Protein AF-G2PHS2-F1 (afdb_mono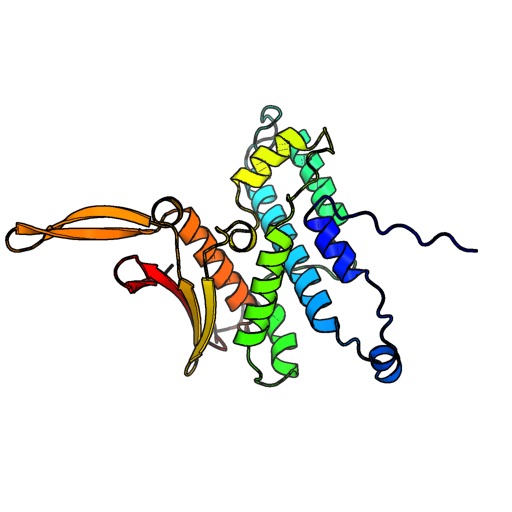mer_lite)

Structure (mmCIF, N/CA/C/O backbone):
data_AF-G2PHS2-F1
#
_entry.id   AF-G2PHS2-F1
#
loop_
_atom_site.group_PDB
_atom_site.id
_atom_site.type_symbol
_atom_site.label_atom_id
_atom_site.label_alt_id
_atom_site.label_comp_id
_atom_site.label_asym_id
_atom_site.label_entity_id
_atom_site.label_seq_id
_atom_site.pdbx_PDB_ins_code
_atom_site.Cartn_x
_atom_site.Cartn_y
_atom_site.Cartn_z
_atom_site.occupancy
_atom_site.B_iso_or_equiv
_atom_site.auth_seq_id
_atom_site.auth_comp_id
_atom_site.auth_asym_id
_atom_site.auth_atom_id
_atom_site.pdbx_PDB_model_num
ATOM 1 N N . MET A 1 1 ? -38.481 -17.333 17.564 1.00 40.41 1 MET A N 1
ATOM 2 C CA . MET A 1 1 ? -37.053 -17.548 17.244 1.00 40.41 1 MET A CA 1
ATOM 3 C C . MET A 1 1 ? -36.585 -16.403 16.360 1.00 40.41 1 MET A C 1
ATOM 5 O O . MET A 1 1 ? -37.186 -16.229 15.303 1.00 40.41 1 MET A O 1
ATOM 9 N N . PRO A 1 2 ? -35.608 -15.579 16.771 1.00 37.22 2 PRO A N 1
ATOM 10 C CA . PRO A 1 2 ? -35.087 -14.536 15.898 1.00 37.22 2 PRO A CA 1
ATOM 11 C C . PRO A 1 2 ? -34.335 -15.206 14.744 1.00 37.22 2 PRO A C 1
ATOM 13 O O . PRO A 1 2 ? -33.417 -15.995 14.965 1.00 37.22 2 PRO A O 1
ATOM 16 N N . ARG A 1 3 ? -34.766 -14.938 13.506 1.00 34.31 3 ARG A N 1
ATOM 17 C CA . ARG A 1 3 ? -34.028 -15.329 12.300 1.00 34.31 3 ARG A CA 1
ATOM 18 C C . ARG A 1 3 ? -32.635 -14.715 12.401 1.00 34.31 3 ARG A C 1
ATOM 20 O O . ARG A 1 3 ? -32.519 -13.497 12.511 1.00 34.31 3 ARG A O 1
ATOM 27 N N . ALA A 1 4 ? -31.599 -15.551 12.367 1.00 39.03 4 ALA A N 1
ATOM 28 C CA . ALA A 1 4 ? -30.233 -15.084 12.203 1.00 39.03 4 ALA A CA 1
ATOM 29 C C . ALA A 1 4 ? -30.194 -14.217 10.940 1.00 39.03 4 ALA A C 1
ATOM 31 O O . ALA A 1 4 ? -30.445 -14.717 9.842 1.00 39.03 4 ALA A O 1
ATOM 32 N N . ALA A 1 5 ? -29.958 -12.914 11.104 1.00 42.12 5 ALA A N 1
ATOM 33 C CA . ALA A 1 5 ? -29.755 -12.020 9.982 1.00 42.12 5 ALA A CA 1
ATOM 34 C C . ALA A 1 5 ? -28.577 -12.579 9.180 1.00 42.12 5 ALA A C 1
ATOM 36 O O . ALA A 1 5 ? -27.439 -12.604 9.655 1.00 42.12 5 ALA A O 1
ATOM 37 N N . THR A 1 6 ? -28.859 -13.106 7.991 1.00 45.28 6 THR A N 1
ATOM 38 C CA . THR A 1 6 ? -27.835 -13.523 7.041 1.00 45.28 6 THR A CA 1
ATOM 39 C C . THR A 1 6 ? -26.974 -12.304 6.762 1.00 45.28 6 THR A C 1
ATOM 41 O O . THR A 1 6 ? -27.432 -11.371 6.104 1.00 45.28 6 THR A O 1
ATOM 44 N N . LYS A 1 7 ? -25.753 -12.283 7.315 1.00 55.28 7 LYS A N 1
ATOM 45 C CA . LYS A 1 7 ? -24.775 -11.221 7.063 1.00 55.28 7 LYS A CA 1
ATOM 46 C C . LYS A 1 7 ? -24.614 -11.099 5.550 1.00 55.28 7 LYS A C 1
ATOM 48 O O . LYS A 1 7 ? -24.083 -12.011 4.913 1.00 55.28 7 LYS A O 1
ATOM 53 N N . LYS A 1 8 ? -25.132 -10.008 4.980 1.00 63.59 8 LYS A N 1
ATOM 54 C CA . LYS A 1 8 ? -24.998 -9.708 3.555 1.00 63.59 8 LYS A CA 1
ATOM 55 C C . LYS A 1 8 ? -23.500 -9.665 3.255 1.00 63.59 8 LYS A C 1
ATOM 57 O O . LYS A 1 8 ? -22.747 -9.025 3.988 1.00 63.59 8 LYS A O 1
ATOM 62 N N . ARG A 1 9 ? -23.049 -10.427 2.253 1.00 69.31 9 ARG A N 1
ATOM 63 C CA . ARG A 1 9 ? -21.641 -10.384 1.844 1.00 69.31 9 ARG A CA 1
ATOM 64 C C . ARG A 1 9 ? -21.345 -8.965 1.341 1.00 69.31 9 ARG A C 1
ATOM 66 O O . ARG A 1 9 ? -22.166 -8.458 0.579 1.00 69.31 9 ARG A O 1
ATOM 73 N N . PRO A 1 10 ? -20.234 -8.340 1.763 1.00 67.56 10 PRO A N 1
ATOM 74 C CA . PRO A 1 10 ? -19.869 -7.019 1.268 1.00 67.56 10 PRO A CA 1
ATOM 75 C C . PRO A 1 10 ? -19.643 -7.091 -0.243 1.00 67.56 10 PRO A C 1
ATOM 77 O O . PRO A 1 10 ? -18.980 -8.021 -0.715 1.00 67.56 10 PRO A O 1
ATOM 80 N N . THR A 1 11 ? -20.212 -6.144 -0.987 1.00 70.88 11 THR A N 1
ATOM 81 C CA . THR A 1 11 ? -20.102 -6.092 -2.453 1.00 70.88 11 THR A CA 1
ATOM 82 C C . THR A 1 11 ? -19.071 -5.069 -2.920 1.00 70.88 11 THR A C 1
ATOM 84 O O . THR A 1 11 ? -18.628 -5.128 -4.063 1.00 70.88 11 THR A O 1
ATOM 87 N N . SER A 1 12 ? -18.599 -4.202 -2.018 1.00 70.69 12 SER A N 1
ATOM 88 C CA . SER A 1 12 ? -17.521 -3.242 -2.273 1.00 70.69 12 SER A CA 1
ATOM 89 C C . SER A 1 12 ? -16.451 -3.237 -1.179 1.00 70.69 12 SER A C 1
ATOM 91 O O . SER A 1 12 ? -16.643 -3.734 -0.066 1.00 70.69 12 SER A O 1
ATOM 93 N N . ARG A 1 13 ? -15.296 -2.642 -1.487 1.00 74.00 13 ARG A N 1
ATOM 94 C CA . ARG A 1 13 ? -14.176 -2.477 -0.554 1.00 74.00 13 ARG A CA 1
ATOM 95 C C . ARG A 1 13 ? -14.541 -1.622 0.655 1.00 74.00 13 ARG A C 1
ATOM 97 O O . ARG A 1 13 ? -14.159 -1.971 1.770 1.00 74.00 13 ARG A O 1
ATOM 104 N N . ILE A 1 14 ? -15.279 -0.535 0.435 1.00 72.94 14 ILE A N 1
ATOM 105 C CA . ILE A 1 14 ? -15.750 0.357 1.503 1.00 72.94 14 ILE A CA 1
ATOM 106 C C . ILE A 1 14 ? -16.667 -0.418 2.448 1.00 72.94 14 ILE A C 1
ATOM 108 O O . ILE A 1 14 ? -16.429 -0.430 3.650 1.00 72.94 14 ILE A O 1
ATOM 112 N N . GLU A 1 15 ? -17.633 -1.168 1.911 1.00 73.56 15 GLU A N 1
ATOM 113 C CA . GLU A 1 15 ? -18.511 -2.018 2.723 1.00 73.56 15 GLU A CA 1
ATOM 114 C C . GLU A 1 15 ? -17.748 -3.115 3.468 1.00 73.56 15 GLU A C 1
ATOM 116 O O . GLU A 1 15 ? -18.060 -3.410 4.619 1.00 73.56 15 GLU A O 1
ATOM 121 N N . ALA A 1 16 ? -16.735 -3.722 2.841 1.00 78.38 16 ALA A N 1
ATOM 122 C CA . ALA A 1 16 ? -15.914 -4.740 3.487 1.00 78.38 16 ALA A CA 1
ATOM 123 C C . ALA A 1 16 ? -15.138 -4.172 4.686 1.00 78.38 16 ALA A C 1
ATOM 125 O O . ALA A 1 16 ? -15.047 -4.831 5.722 1.00 78.38 16 ALA A O 1
ATOM 126 N N . LEU A 1 17 ? -14.594 -2.958 4.558 1.00 77.06 17 LEU A N 1
ATOM 127 C CA . LEU A 1 17 ? -13.893 -2.265 5.639 1.00 77.06 17 LEU A CA 1
ATOM 128 C C . LEU A 1 17 ? -14.862 -1.820 6.735 1.00 77.06 17 LEU A C 1
ATOM 130 O O . LEU A 1 17 ? -14.618 -2.113 7.904 1.00 77.06 17 LEU A O 1
ATOM 134 N N . GLN A 1 18 ? -15.990 -1.216 6.361 1.00 76.31 18 GLN A N 1
ATOM 135 C CA . GLN A 1 18 ? -17.027 -0.783 7.295 1.00 76.31 18 GLN A CA 1
ATOM 136 C C . GLN A 1 18 ? -17.585 -1.962 8.101 1.00 76.31 18 GLN A C 1
ATOM 138 O O . GLN A 1 18 ? -17.681 -1.901 9.323 1.00 76.31 18 GLN A O 1
ATOM 143 N N . ALA A 1 19 ? -17.821 -3.107 7.453 1.00 81.19 19 ALA A N 1
ATOM 144 C CA . ALA A 1 19 ? -18.249 -4.322 8.136 1.00 81.19 19 ALA A CA 1
ATOM 145 C C . ALA A 1 19 ? -17.228 -4.811 9.182 1.00 81.19 19 ALA A C 1
ATOM 147 O O . ALA A 1 19 ? -17.627 -5.312 10.235 1.00 81.19 19 ALA A O 1
ATOM 148 N N . ILE A 1 20 ? -15.919 -4.677 8.928 1.00 81.75 20 ILE A N 1
ATOM 149 C CA . ILE A 1 20 ? -14.872 -5.009 9.914 1.00 81.75 20 ILE A CA 1
ATOM 150 C C . ILE A 1 20 ? -14.918 -4.025 11.091 1.00 81.75 20 ILE A C 1
ATOM 152 O O . ILE A 1 20 ? -14.870 -4.455 12.247 1.00 81.75 20 ILE A O 1
ATOM 156 N N . ILE A 1 21 ? -15.048 -2.727 10.807 1.00 78.81 21 ILE A N 1
ATOM 157 C CA . ILE A 1 21 ? -15.109 -1.652 11.809 1.00 78.81 21 ILE A CA 1
ATOM 158 C C . ILE A 1 21 ? -16.312 -1.858 12.744 1.00 78.81 21 ILE A C 1
ATOM 160 O O . ILE A 1 21 ? -16.149 -1.895 13.972 1.00 78.81 21 ILE A O 1
ATOM 164 N N . ASP A 1 22 ? -17.483 -2.114 12.167 1.00 80.75 22 ASP A N 1
ATOM 165 C CA . ASP A 1 22 ? -18.760 -2.197 12.879 1.00 80.75 22 ASP A CA 1
ATOM 166 C C . ASP A 1 22 ? -18.998 -3.546 13.558 1.00 80.75 22 ASP A C 1
ATOM 168 O O . ASP A 1 22 ? -19.894 -3.669 14.392 1.00 80.75 22 ASP A O 1
ATOM 172 N N . THR A 1 23 ? -18.198 -4.576 13.256 1.00 80.50 23 THR A N 1
ATOM 173 C CA . THR A 1 23 ? -18.390 -5.908 13.847 1.00 80.50 23 THR A CA 1
ATOM 174 C C . THR A 1 23 ? -18.285 -5.832 15.379 1.00 80.50 23 THR A C 1
ATOM 176 O O . THR A 1 23 ? -17.201 -5.551 15.899 1.00 80.50 23 THR A O 1
ATOM 179 N N . PRO A 1 24 ? -19.361 -6.090 16.146 1.00 78.00 24 PRO A N 1
ATOM 180 C CA . PRO A 1 24 ? -19.312 -5.997 17.600 1.00 78.00 24 PRO A CA 1
ATOM 181 C C . PRO A 1 24 ? -18.375 -7.063 18.175 1.00 78.00 24 PRO A C 1
ATOM 183 O O . PRO A 1 24 ? -18.303 -8.189 17.674 1.00 78.00 24 PRO A O 1
ATOM 186 N N . CYS A 1 25 ? -17.652 -6.716 19.243 1.00 77.69 25 CYS A N 1
ATOM 187 C CA . CYS A 1 25 ? -16.809 -7.687 19.926 1.00 77.69 25 CYS A CA 1
ATOM 188 C C . CYS A 1 25 ? -17.679 -8.630 20.765 1.00 77.69 25 CYS A C 1
ATOM 190 O O . CYS A 1 25 ? -18.263 -8.229 21.772 1.00 77.69 25 CYS A O 1
ATOM 192 N N . THR A 1 26 ? -17.775 -9.882 20.326 1.00 78.19 26 THR A N 1
ATOM 193 C CA . THR A 1 26 ? -18.583 -10.928 20.974 1.00 78.19 26 THR A CA 1
ATOM 194 C C . THR A 1 26 ? -17.736 -11.944 21.739 1.00 78.19 26 THR A C 1
ATOM 196 O O . THR A 1 26 ? -18.289 -12.853 22.348 1.00 78.19 26 THR A O 1
ATOM 199 N N . ASP A 1 27 ? -16.407 -11.794 21.736 1.00 78.00 27 ASP A N 1
ATOM 200 C CA . ASP A 1 27 ? -15.508 -12.688 22.464 1.00 78.00 27 ASP A CA 1
ATOM 201 C C . ASP A 1 27 ? -15.607 -12.424 23.984 1.00 78.00 27 ASP A C 1
ATOM 203 O O . ASP A 1 27 ? -15.306 -11.306 24.427 1.00 78.00 27 ASP A O 1
ATOM 207 N N . PRO A 1 28 ? -15.982 -13.430 24.799 1.00 76.75 28 PRO A N 1
ATOM 208 C CA . PRO A 1 28 ? -16.113 -13.283 26.249 1.00 76.75 28 PRO A CA 1
ATOM 209 C C . PRO A 1 28 ? -14.826 -12.813 26.938 1.00 76.75 28 PRO A C 1
ATOM 211 O O . PRO A 1 28 ? -14.885 -12.075 27.919 1.00 76.75 28 PRO A O 1
ATOM 214 N N . LYS A 1 29 ? -13.650 -13.187 26.415 1.00 76.25 29 LYS A N 1
ATOM 215 C CA . LYS A 1 29 ? -12.353 -12.761 26.964 1.00 76.25 29 LYS A CA 1
ATOM 216 C C . LYS A 1 29 ? -12.111 -11.275 26.737 1.00 76.25 29 LYS A C 1
ATOM 218 O O . LYS A 1 29 ? -11.544 -10.609 27.595 1.00 76.25 29 LYS A O 1
ATOM 223 N N . CYS A 1 30 ? -12.569 -10.746 25.606 1.00 78.06 30 CYS A N 1
ATOM 224 C CA . CYS A 1 30 ? -12.464 -9.323 25.296 1.00 78.06 30 CYS A CA 1
ATOM 225 C C . CYS A 1 30 ? -13.424 -8.481 26.141 1.00 78.06 30 CYS A C 1
ATOM 227 O O . CYS A 1 30 ? -13.066 -7.389 26.574 1.00 78.06 30 CYS A O 1
ATOM 229 N N . GLN A 1 31 ? -14.631 -8.996 26.388 1.00 74.88 31 GLN A N 1
ATOM 230 C CA . GLN A 1 31 ? -15.603 -8.351 27.272 1.00 74.88 31 GLN A CA 1
ATOM 231 C C . GLN A 1 31 ? -15.088 -8.307 28.714 1.00 74.88 31 GLN A C 1
ATOM 233 O O . GLN A 1 31 ? -15.140 -7.256 29.346 1.00 74.88 31 GLN A O 1
ATOM 238 N N . ALA A 1 32 ? -14.514 -9.412 29.200 1.00 71.81 32 ALA A N 1
ATOM 239 C CA . ALA A 1 32 ? -13.924 -9.488 30.535 1.00 71.81 32 ALA A CA 1
ATOM 240 C C . ALA A 1 32 ? -12.676 -8.601 30.699 1.00 71.81 32 ALA A C 1
ATOM 242 O O . ALA A 1 32 ? -12.473 -8.020 31.760 1.00 71.81 32 ALA A O 1
ATOM 243 N N . ALA A 1 33 ? -11.847 -8.475 29.657 1.00 72.06 33 ALA A N 1
ATOM 244 C CA . ALA A 1 33 ? -10.637 -7.652 29.688 1.00 72.06 33 ALA A CA 1
ATOM 245 C C . ALA A 1 33 ? -10.897 -6.150 29.458 1.00 72.06 33 ALA A C 1
ATOM 247 O O . ALA A 1 33 ? -9.970 -5.354 29.581 1.00 72.06 33 ALA A O 1
ATOM 248 N N . GLY A 1 34 ? -12.109 -5.756 29.046 1.00 69.19 34 GLY A N 1
ATOM 249 C CA . GLY A 1 34 ? -12.419 -4.381 28.631 1.00 69.19 34 GLY A CA 1
ATOM 250 C C . GLY A 1 34 ? -11.682 -3.916 27.364 1.00 69.19 34 GLY A C 1
ATOM 251 O O . GLY A 1 34 ? -11.838 -2.772 26.943 1.00 69.19 34 GLY A O 1
ATOM 252 N N . VAL A 1 35 ? -10.894 -4.793 26.731 1.00 69.19 35 VAL A N 1
ATOM 253 C CA . VAL A 1 35 ? -10.097 -4.512 25.532 1.00 69.19 35 VAL A CA 1
ATOM 254 C C . VAL A 1 35 ? -10.412 -5.557 24.469 1.00 69.19 35 VAL A C 1
ATOM 256 O O . VAL A 1 35 ? -10.294 -6.763 24.683 1.00 69.19 35 VAL A O 1
ATOM 259 N N . CYS A 1 36 ? -10.809 -5.089 23.286 1.00 72.69 36 CYS A N 1
ATOM 260 C CA . CYS A 1 36 ? -11.083 -5.953 22.145 1.00 72.69 36 CYS A CA 1
ATOM 261 C C . CYS A 1 36 ? -9.777 -6.492 21.542 1.00 72.69 36 CYS A C 1
ATOM 263 O O . CYS A 1 36 ? -8.975 -5.721 21.021 1.00 72.69 36 CYS A O 1
ATOM 265 N N . GLY A 1 37 ? -9.602 -7.816 21.505 1.00 66.44 37 GLY A N 1
ATOM 266 C CA . GLY A 1 37 ? -8.488 -8.481 20.815 1.00 66.44 37 GLY A CA 1
ATOM 267 C C . GLY A 1 37 ? -8.437 -8.214 19.302 1.00 66.44 37 GLY A C 1
ATOM 268 O O . GLY A 1 37 ? -7.394 -8.387 18.680 1.00 66.44 37 GLY A O 1
ATOM 269 N N . HIS A 1 38 ? -9.532 -7.717 18.719 1.00 76.56 38 HIS A N 1
ATOM 270 C CA . HIS A 1 38 ? -9.622 -7.282 17.320 1.00 76.56 38 HIS A CA 1
ATOM 271 C C . HIS A 1 38 ? -9.408 -5.768 17.140 1.00 76.56 38 HIS A C 1
ATOM 273 O O . HIS A 1 38 ? -9.579 -5.260 16.035 1.00 76.56 38 HIS A O 1
ATOM 279 N N . ALA A 1 39 ? -9.054 -5.018 18.193 1.00 72.69 39 ALA A N 1
ATOM 280 C CA . ALA A 1 39 ? -8.886 -3.564 18.110 1.00 72.69 39 ALA A CA 1
ATOM 281 C C . ALA A 1 39 ? -7.858 -3.154 17.043 1.00 72.69 39 ALA A C 1
ATOM 283 O O . ALA A 1 39 ? -8.118 -2.230 16.279 1.00 72.69 39 ALA A O 1
ATOM 284 N N . GLY A 1 40 ? -6.747 -3.890 16.919 1.00 70.31 40 GLY A N 1
ATOM 285 C CA . GLY A 1 40 ? -5.750 -3.642 15.871 1.00 70.31 40 GLY A CA 1
ATOM 286 C C . GLY A 1 40 ? -6.270 -3.909 14.454 1.00 70.31 40 GLY A C 1
ATOM 287 O O . GLY A 1 40 ? -5.934 -3.180 13.527 1.00 70.31 40 GLY A O 1
ATOM 288 N N . GLU A 1 41 ? -7.135 -4.912 14.273 1.00 76.75 41 GLU A N 1
ATOM 289 C CA . GLU A 1 41 ? -7.757 -5.193 12.972 1.00 76.75 41 GLU A CA 1
ATOM 290 C C . GLU A 1 41 ? -8.760 -4.102 12.584 1.00 76.75 41 GLU A C 1
ATOM 292 O O . GLU A 1 41 ? -8.761 -3.646 11.442 1.00 76.75 41 GLU A O 1
ATOM 297 N N . LYS A 1 42 ? -9.573 -3.643 13.540 1.00 76.00 42 LYS A N 1
ATOM 298 C CA . LYS A 1 42 ? -10.498 -2.525 13.331 1.00 76.00 42 LYS A CA 1
ATOM 299 C C . LYS A 1 42 ? -9.764 -1.234 12.999 1.00 76.00 42 LYS A C 1
ATOM 301 O O . LYS A 1 42 ? -10.169 -0.524 12.088 1.00 76.00 42 LYS A O 1
ATOM 306 N N . GLU A 1 43 ? -8.668 -0.954 13.692 1.00 72.81 43 GLU A N 1
ATOM 307 C CA . GLU A 1 43 ? -7.870 0.245 13.447 1.00 72.81 43 GLU A CA 1
ATOM 308 C C . GLU A 1 43 ? -7.174 0.215 12.083 1.00 72.81 43 GLU A C 1
ATOM 310 O O . GLU A 1 43 ? -7.170 1.210 11.355 1.00 72.81 43 GLU A O 1
ATOM 315 N N . ALA A 1 44 ? -6.655 -0.947 11.679 1.00 71.69 44 ALA A N 1
ATOM 316 C CA . ALA A 1 44 ? -6.135 -1.135 10.330 1.00 71.69 44 ALA A CA 1
ATOM 317 C C . ALA A 1 44 ? -7.239 -0.947 9.272 1.00 71.69 44 ALA A C 1
ATOM 319 O O . ALA A 1 44 ? -6.980 -0.386 8.208 1.00 71.69 44 ALA A O 1
ATOM 320 N N . ALA A 1 45 ? -8.476 -1.376 9.553 1.00 74.56 45 ALA A N 1
ATOM 321 C CA . ALA A 1 45 ? -9.609 -1.171 8.651 1.00 74.56 45 ALA A CA 1
ATOM 322 C C . ALA A 1 45 ? -9.997 0.313 8.532 1.00 74.56 45 ALA A C 1
ATOM 324 O O . ALA A 1 45 ? -10.131 0.799 7.409 1.00 74.56 45 ALA A O 1
ATOM 325 N N . ARG A 1 46 ? -10.079 1.050 9.651 1.00 73.00 46 ARG A N 1
ATOM 326 C CA . ARG A 1 46 ? -10.287 2.513 9.649 1.00 73.00 46 ARG A CA 1
ATOM 327 C C . ARG A 1 46 ? -9.194 3.232 8.880 1.00 73.00 46 ARG A C 1
ATOM 329 O O . ARG A 1 46 ? -9.479 4.047 8.016 1.00 73.00 46 ARG A O 1
ATOM 336 N N . THR A 1 47 ? -7.941 2.858 9.123 1.00 70.06 47 THR A N 1
ATOM 337 C CA . THR A 1 47 ? -6.796 3.388 8.378 1.00 70.06 47 THR A CA 1
ATOM 338 C C . THR A 1 47 ? -6.952 3.166 6.883 1.00 70.06 47 THR A C 1
ATOM 340 O O . THR A 1 47 ? -6.700 4.068 6.088 1.00 70.06 47 THR A O 1
ATOM 343 N N . GLN A 1 48 ? -7.283 1.941 6.482 1.00 74.31 48 GLN A N 1
ATOM 344 C CA . GLN A 1 48 ? -7.389 1.612 5.072 1.00 74.31 48 GLN A CA 1
ATOM 345 C C . GLN A 1 48 ? -8.518 2.410 4.420 1.00 74.31 48 GLN A C 1
ATOM 347 O O . GLN A 1 48 ? -8.343 2.908 3.310 1.00 74.31 48 GLN A O 1
ATOM 352 N N . LEU A 1 49 ? -9.639 2.567 5.124 1.00 72.19 49 LEU A N 1
ATOM 353 C CA . LEU A 1 49 ? -10.762 3.381 4.684 1.00 72.19 49 LEU A CA 1
ATOM 354 C C . LEU A 1 49 ? -10.344 4.853 4.546 1.00 72.19 49 LEU A C 1
ATOM 356 O O . LEU A 1 49 ? -10.478 5.420 3.467 1.00 72.19 49 LEU A O 1
ATOM 360 N N . ALA A 1 50 ? -9.711 5.421 5.573 1.00 67.94 50 ALA A N 1
ATOM 361 C CA . ALA A 1 50 ? -9.132 6.763 5.563 1.00 67.94 50 ALA A CA 1
ATOM 362 C C . ALA A 1 50 ? -8.195 6.999 4.373 1.00 67.94 50 ALA A C 1
ATOM 364 O O . ALA A 1 50 ? -8.272 8.028 3.707 1.00 67.94 50 ALA A O 1
ATOM 365 N N . ARG A 1 51 ? -7.313 6.035 4.086 1.00 70.88 51 ARG A N 1
ATOM 366 C CA . ARG A 1 51 ? -6.348 6.123 2.987 1.00 70.88 51 ARG A CA 1
ATOM 367 C C . ARG A 1 51 ? -7.034 6.113 1.629 1.00 70.88 51 ARG A C 1
ATOM 369 O O . ARG A 1 51 ? -6.709 6.938 0.782 1.00 70.88 51 ARG A O 1
ATOM 376 N N . ILE A 1 52 ? -7.990 5.204 1.440 1.00 69.81 52 ILE A N 1
ATOM 377 C CA . ILE A 1 52 ? -8.793 5.138 0.217 1.00 69.81 52 ILE A CA 1
ATOM 378 C C . ILE A 1 52 ? -9.489 6.480 -0.000 1.00 69.81 52 ILE A C 1
ATOM 380 O O . ILE A 1 52 ? -9.346 7.052 -1.073 1.00 69.81 52 ILE A O 1
ATOM 384 N N . LEU A 1 53 ? -10.155 7.022 1.021 1.00 68.62 53 LEU A N 1
ATOM 385 C CA . LEU A 1 53 ? -10.877 8.294 0.936 1.00 68.62 53 LEU A CA 1
ATOM 386 C C . LEU A 1 53 ? -9.955 9.498 0.735 1.00 68.62 53 LEU A C 1
ATOM 388 O O . LEU A 1 53 ? -10.290 10.410 -0.012 1.00 68.62 53 LEU A O 1
ATOM 392 N N . GLY A 1 54 ? -8.775 9.496 1.354 1.00 65.62 54 GLY A N 1
ATOM 393 C CA . GLY A 1 54 ? -7.762 10.530 1.155 1.00 65.62 54 GLY A CA 1
ATOM 394 C C . GLY A 1 54 ? -7.216 10.537 -0.274 1.00 65.62 54 GLY A C 1
ATOM 395 O O . GLY A 1 54 ? -7.139 11.595 -0.896 1.00 65.62 54 GLY A O 1
ATOM 396 N N . ASN A 1 55 ? -6.900 9.361 -0.827 1.00 67.94 55 ASN A N 1
ATOM 397 C CA . ASN A 1 55 ? -6.491 9.225 -2.229 1.00 67.94 55 ASN A CA 1
ATOM 398 C C . ASN A 1 55 ? -7.628 9.627 -3.175 1.00 67.94 55 ASN A C 1
ATOM 400 O O . ASN A 1 55 ? -7.394 10.296 -4.178 1.00 67.94 55 ASN A O 1
ATOM 404 N N . VAL A 1 56 ? -8.856 9.253 -2.824 1.00 65.94 56 VAL A N 1
ATOM 405 C CA . VAL A 1 56 ? -10.082 9.625 -3.526 1.00 65.94 56 VAL A CA 1
ATOM 406 C C . VAL A 1 56 ? -10.230 11.153 -3.581 1.00 65.94 56 VAL A C 1
ATOM 408 O O . VAL A 1 56 ? -10.323 11.722 -4.668 1.00 65.94 56 VAL A O 1
ATOM 411 N N . LYS A 1 57 ? -10.132 11.835 -2.437 1.00 64.94 57 LYS A N 1
ATOM 412 C CA . LYS A 1 57 ? -10.217 13.298 -2.334 1.00 64.94 57 LYS A CA 1
ATOM 413 C C . LYS A 1 57 ? -9.098 14.017 -3.090 1.00 64.94 57 LYS A C 1
ATOM 415 O O . LYS A 1 57 ? -9.375 14.927 -3.858 1.00 64.94 57 LYS A O 1
ATOM 420 N N . ALA A 1 58 ? -7.847 13.580 -2.943 1.00 65.12 58 ALA A N 1
ATOM 421 C CA . ALA A 1 58 ? -6.717 14.204 -3.635 1.00 65.12 58 ALA A CA 1
ATOM 422 C C . ALA A 1 58 ? -6.864 14.161 -5.168 1.00 65.12 58 ALA A C 1
ATOM 424 O O . ALA A 1 58 ? -6.413 15.068 -5.864 1.00 65.12 58 ALA A O 1
ATOM 425 N N . ARG A 1 59 ? -7.504 13.115 -5.708 1.00 64.81 59 ARG A N 1
ATOM 426 C CA . ARG A 1 59 ? -7.821 13.031 -7.141 1.00 64.81 59 ARG A CA 1
ATOM 427 C C . ARG A 1 59 ? -9.040 13.863 -7.522 1.00 64.81 59 ARG A C 1
ATOM 429 O O . ARG A 1 59 ? -9.060 14.395 -8.624 1.00 64.81 59 ARG A O 1
ATOM 436 N N . GLN A 1 60 ? -10.031 14.001 -6.641 1.00 61.50 60 GLN A N 1
ATOM 437 C CA . GLN A 1 60 ? -11.136 14.937 -6.850 1.00 61.50 60 GLN A CA 1
ATOM 438 C C . GLN A 1 60 ? -10.625 16.376 -6.970 1.00 61.50 60 GLN A C 1
ATOM 440 O O . GLN A 1 60 ? -11.053 17.083 -7.875 1.00 61.50 60 GLN A O 1
ATOM 445 N N . ASP A 1 61 ? -9.690 16.786 -6.113 1.00 62.88 61 ASP A N 1
ATOM 446 C CA . ASP A 1 61 ? -9.111 18.131 -6.162 1.00 62.88 61 ASP A CA 1
ATOM 447 C C . ASP A 1 61 ? -8.361 18.357 -7.492 1.00 62.88 61 ASP A C 1
ATOM 449 O O . ASP A 1 61 ? -8.570 19.372 -8.150 1.00 62.88 61 ASP A O 1
ATOM 453 N N . GLN A 1 62 ? -7.609 17.355 -7.973 1.00 63.75 62 GLN A N 1
ATOM 454 C CA . GLN A 1 62 ? -6.996 17.367 -9.317 1.00 63.75 62 GLN A CA 1
ATOM 455 C C . GLN A 1 62 ? -8.038 17.429 -10.454 1.00 63.75 62 GLN A C 1
ATOM 457 O O . GLN A 1 62 ? -7.779 18.009 -11.505 1.00 63.75 62 GLN A O 1
ATOM 462 N N . ALA A 1 63 ? -9.217 16.828 -10.262 1.00 57.22 63 ALA A N 1
ATOM 463 C CA . ALA A 1 63 ? -10.316 16.850 -11.230 1.00 57.22 63 ALA A CA 1
ATOM 464 C C . ALA A 1 63 ? -11.073 18.173 -11.251 1.00 57.22 63 ALA A C 1
ATOM 466 O O . ALA A 1 63 ? -11.519 18.589 -12.311 1.00 57.22 63 ALA A O 1
ATOM 467 N N . GLY A 1 64 ? -11.239 18.827 -10.100 1.00 54.69 64 GLY A N 1
ATOM 468 C CA . GLY A 1 64 ? -11.948 20.102 -9.984 1.00 54.69 64 GLY A CA 1
ATOM 469 C C . GLY A 1 64 ? -11.258 21.245 -10.730 1.00 54.69 64 GLY A C 1
ATOM 470 O O . GLY A 1 64 ? -11.929 22.177 -11.165 1.00 54.69 64 GLY A O 1
ATOM 471 N N . GLU A 1 65 ? -9.944 21.142 -10.934 1.00 56.00 65 GLU A N 1
ATOM 472 C CA . GLU A 1 65 ? -9.164 22.059 -11.776 1.00 56.00 65 GLU A CA 1
ATOM 473 C C . GLU A 1 65 ? -9.427 21.856 -13.281 1.00 56.00 65 GLU A C 1
ATOM 475 O O . GLU A 1 65 ? -9.178 22.753 -14.086 1.00 56.00 65 GLU A O 1
ATOM 480 N N . SER A 1 66 ? -9.985 20.704 -13.668 1.00 52.28 66 SER A N 1
ATOM 481 C CA . SER A 1 66 ? -10.455 20.420 -15.026 1.00 52.28 66 SER A CA 1
ATOM 482 C C . SER A 1 66 ? -11.934 20.825 -15.112 1.00 52.28 66 SER A C 1
ATOM 484 O O . SER A 1 66 ? -12.785 20.204 -14.480 1.00 52.28 66 SER A O 1
ATOM 486 N N . GLY A 1 67 ? -12.245 21.915 -15.821 1.00 51.84 67 GLY A N 1
ATOM 487 C CA . GLY A 1 67 ? -13.577 22.542 -15.872 1.00 51.84 67 GLY A CA 1
ATOM 488 C C . GLY A 1 67 ? -14.768 21.583 -16.068 1.00 51.84 67 GLY A C 1
ATOM 489 O O . GLY A 1 67 ? -14.642 20.500 -16.631 1.00 51.84 67 GLY A O 1
ATOM 490 N N . GLY A 1 68 ? -15.945 21.994 -15.582 1.00 51.25 68 GLY A N 1
ATOM 491 C CA . GLY A 1 68 ? -17.152 21.169 -15.405 1.00 51.25 68 GLY A CA 1
ATOM 492 C C . GLY A 1 68 ? -17.899 20.671 -16.648 1.00 51.25 68 GLY A C 1
ATOM 493 O O . GLY A 1 68 ? -19.068 20.336 -16.499 1.00 51.25 68 GLY A O 1
ATOM 494 N N . ASP A 1 69 ? -17.242 20.564 -17.802 1.00 55.81 69 ASP A N 1
ATOM 495 C CA . ASP A 1 69 ? -17.846 20.170 -19.086 1.00 55.81 69 ASP A CA 1
ATOM 496 C C . ASP A 1 69 ? -17.321 18.814 -19.602 1.00 55.81 69 ASP A C 1
ATOM 498 O O . ASP A 1 69 ? -17.306 18.549 -20.803 1.00 55.81 69 ASP A O 1
ATOM 502 N N . ALA A 1 70 ? -16.834 17.942 -18.714 1.00 57.78 70 ALA A N 1
ATOM 503 C CA . ALA A 1 70 ? -16.368 16.618 -19.118 1.00 57.78 70 ALA A CA 1
ATOM 504 C C . ALA A 1 70 ? -17.545 15.699 -19.487 1.00 57.78 70 ALA A C 1
ATOM 506 O O . ALA A 1 70 ? -18.537 15.626 -18.755 1.00 57.78 70 ALA A O 1
ATOM 507 N N . GLU A 1 71 ? -17.413 14.970 -20.599 1.00 56.84 71 GLU A N 1
ATOM 508 C CA . GLU A 1 71 ? -18.442 14.034 -21.063 1.00 56.84 71 GLU A CA 1
ATOM 509 C C . GLU A 1 71 ? -18.754 12.948 -20.010 1.00 56.84 71 GLU A C 1
ATOM 511 O O . GLU A 1 71 ? -17.877 12.576 -19.219 1.00 56.84 71 GLU A O 1
ATOM 516 N N . PRO A 1 72 ? -19.985 12.401 -19.995 1.00 55.22 72 PRO A N 1
ATOM 517 C CA . PRO A 1 72 ? -20.346 11.250 -19.168 1.00 55.22 72 PRO A CA 1
ATOM 518 C C . PRO A 1 72 ? -19.317 10.114 -19.273 1.00 55.22 72 PRO A C 1
ATOM 520 O O . PRO A 1 72 ? -18.858 9.767 -20.360 1.00 55.22 72 PRO A O 1
ATOM 523 N N . GLY A 1 73 ? -18.919 9.549 -18.133 1.00 49.47 73 GLY A N 1
ATOM 524 C CA . GLY A 1 73 ? -17.850 8.544 -18.060 1.00 49.47 73 GLY A CA 1
ATOM 525 C C . GLY A 1 73 ? -16.410 9.084 -18.095 1.00 49.47 73 GLY A C 1
ATOM 526 O O . GLY A 1 73 ? -15.481 8.310 -17.864 1.00 49.47 73 GLY A O 1
ATOM 527 N N . LEU A 1 74 ? -16.197 10.389 -18.306 1.00 52.44 74 LEU A N 1
ATOM 528 C CA . LEU A 1 74 ? -14.878 11.027 -18.215 1.00 52.44 74 LEU A CA 1
ATOM 529 C C . LEU A 1 74 ? -14.642 11.714 -16.862 1.00 52.44 74 LEU A C 1
ATOM 531 O O . LEU A 1 74 ? -15.556 12.009 -16.083 1.00 52.44 74 LEU A O 1
ATOM 535 N N . PHE A 1 75 ? -13.362 11.960 -16.587 1.00 51.19 75 PHE A N 1
ATOM 536 C CA . PHE A 1 75 ? -12.875 12.648 -15.395 1.00 51.19 75 PHE A CA 1
ATOM 537 C C . PHE A 1 75 ? -13.429 14.078 -15.336 1.00 51.19 75 PHE A C 1
ATOM 539 O O . PHE A 1 75 ? -13.245 14.843 -16.276 1.00 51.19 75 PHE A O 1
ATOM 546 N N . GLY A 1 76 ? -14.104 14.433 -14.238 1.00 54.53 76 GLY A N 1
ATOM 547 C CA . GLY A 1 76 ? -14.728 15.753 -14.058 1.00 54.53 76 GLY A CA 1
ATOM 548 C C . GLY A 1 76 ? -16.230 15.823 -14.371 1.00 54.53 76 GLY A C 1
ATOM 549 O O . GLY A 1 76 ? -16.842 16.851 -14.081 1.00 54.53 76 GLY A O 1
ATOM 550 N N . SER A 1 77 ? -16.834 14.742 -14.883 1.00 59.09 77 SER A N 1
ATOM 551 C CA . SER A 1 77 ? -18.274 14.676 -15.185 1.00 59.09 77 SER A CA 1
ATOM 552 C C . SER A 1 77 ? -19.158 14.707 -13.928 1.00 59.09 77 SER A C 1
ATOM 554 O O . SER A 1 77 ? -18.705 14.473 -12.801 1.00 59.09 77 SER A O 1
ATOM 556 N N . GLU A 1 78 ? -20.449 14.993 -14.101 1.00 62.09 78 GLU A N 1
ATOM 557 C CA . GLU A 1 78 ? -21.420 15.018 -12.999 1.00 62.09 78 GLU A CA 1
ATOM 558 C C . GLU A 1 78 ? -21.635 13.626 -12.381 1.00 62.09 78 GLU A C 1
ATOM 560 O O . GLU A 1 78 ? -21.650 13.484 -11.160 1.00 62.09 78 GLU A O 1
ATOM 565 N N . GLU A 1 79 ? -21.692 12.580 -13.208 1.00 58.44 79 GLU A N 1
ATOM 566 C CA . GLU A 1 79 ? -21.780 11.177 -12.774 1.00 58.44 79 GLU A CA 1
ATOM 567 C C . GLU A 1 79 ? -20.553 10.756 -11.965 1.00 58.44 79 GLU A C 1
ATOM 569 O O . GLU A 1 79 ? -20.678 10.113 -10.920 1.00 58.44 79 GLU A O 1
ATOM 574 N N . TYR A 1 80 ? -19.364 11.177 -12.419 1.00 56.03 80 TYR A N 1
ATOM 575 C CA . TYR A 1 80 ? -18.125 11.045 -11.667 1.00 56.03 80 TYR A CA 1
ATOM 576 C C . TYR A 1 80 ? -18.326 11.702 -10.294 1.00 56.03 80 TYR A C 1
ATOM 578 O O . TYR A 1 80 ? -18.274 11.001 -9.285 1.00 56.03 80 TYR A O 1
ATOM 586 N N . ARG A 1 81 ? -18.654 13.003 -10.222 1.00 59.12 81 ARG A N 1
ATOM 587 C CA . ARG A 1 81 ? -18.877 13.747 -8.956 1.00 59.12 81 ARG A CA 1
ATOM 588 C C . ARG A 1 81 ? -19.929 13.110 -8.034 1.00 59.12 81 ARG A C 1
ATOM 590 O O . ARG A 1 81 ? -19.720 13.085 -6.822 1.00 59.12 81 ARG A O 1
ATOM 597 N N . ALA A 1 82 ? -21.013 12.556 -8.572 1.00 59.47 82 ALA A N 1
ATOM 598 C CA . ALA A 1 82 ? -22.045 11.868 -7.797 1.00 59.47 82 ALA A CA 1
ATOM 599 C C . ALA A 1 82 ? -21.542 10.539 -7.202 1.00 59.47 82 ALA A C 1
ATOM 601 O O . ALA A 1 82 ? -21.791 10.245 -6.028 1.00 59.47 82 ALA A O 1
ATOM 602 N N . ALA A 1 83 ? -20.772 9.758 -7.968 1.00 56.94 83 ALA A N 1
ATOM 603 C CA . ALA A 1 83 ? -20.091 8.574 -7.450 1.00 56.94 83 ALA A CA 1
ATOM 604 C C . ALA A 1 83 ? -19.074 8.941 -6.349 1.00 56.94 83 ALA A C 1
ATOM 606 O O . ALA A 1 83 ? -18.990 8.237 -5.339 1.00 56.94 83 ALA A O 1
ATOM 607 N N . TRP A 1 84 ? -18.373 10.077 -6.482 1.00 61.16 84 TRP A N 1
ATOM 608 C CA . TRP A 1 84 ? -17.465 10.614 -5.453 1.00 61.16 84 TRP A CA 1
ATOM 609 C C . TRP A 1 84 ? -18.176 10.981 -4.162 1.00 61.16 84 TRP A C 1
ATOM 611 O O . TRP A 1 84 ? -17.747 10.549 -3.092 1.00 61.16 84 TRP A O 1
ATOM 621 N N . ALA A 1 85 ? -19.272 11.736 -4.249 1.00 59.44 85 ALA A N 1
ATOM 622 C CA . ALA A 1 85 ? -20.073 12.100 -3.084 1.00 59.44 85 ALA A CA 1
ATOM 623 C C . ALA A 1 85 ? -20.543 10.845 -2.330 1.00 59.44 85 ALA A C 1
ATOM 625 O O . ALA A 1 85 ? -20.361 10.747 -1.119 1.00 59.44 85 ALA A O 1
ATOM 626 N N . LYS A 1 86 ? -21.011 9.826 -3.062 1.00 58.41 86 LYS A N 1
ATOM 627 C CA . LYS A 1 86 ? -21.451 8.542 -2.497 1.00 58.41 86 LYS A CA 1
ATOM 628 C C . LYS A 1 86 ? -20.317 7.748 -1.831 1.00 58.41 86 LYS A C 1
ATOM 630 O O . LYS A 1 86 ? -20.549 7.092 -0.818 1.00 58.41 86 LYS A O 1
ATOM 635 N N . ILE A 1 87 ? -19.097 7.784 -2.376 1.00 55.19 87 ILE A N 1
ATOM 636 C CA . ILE A 1 87 ? -17.904 7.168 -1.760 1.00 55.19 87 ILE A CA 1
ATOM 637 C C . ILE A 1 87 ? -17.529 7.894 -0.459 1.00 55.19 87 ILE A C 1
ATOM 639 O O . ILE A 1 87 ? -17.249 7.242 0.547 1.00 55.19 87 ILE A O 1
ATOM 643 N N . MET A 1 88 ? -17.549 9.227 -0.472 1.00 59.28 88 MET A N 1
ATOM 644 C CA . MET A 1 88 ? -17.159 10.066 0.663 1.00 59.28 88 MET A CA 1
ATOM 645 C C . MET A 1 88 ? -18.177 10.000 1.810 1.00 59.28 88 MET A C 1
ATOM 647 O O . MET A 1 88 ? -17.774 9.805 2.955 1.00 59.28 88 MET A O 1
ATOM 651 N N . GLU A 1 89 ? -19.480 10.058 1.515 1.00 57.59 89 GLU A N 1
ATOM 652 C CA . GLU A 1 89 ? -20.557 9.901 2.509 1.00 57.59 89 GLU A CA 1
ATOM 653 C C . GLU A 1 89 ? -20.510 8.548 3.227 1.00 57.59 89 GLU A C 1
ATOM 655 O O . GLU A 1 89 ? -20.827 8.459 4.408 1.00 57.59 89 GLU A O 1
ATOM 660 N N . ARG A 1 90 ? -20.097 7.483 2.530 1.00 50.38 90 ARG A N 1
ATOM 661 C CA . ARG A 1 90 ? -20.007 6.131 3.105 1.00 50.38 90 ARG A CA 1
ATOM 662 C C . ARG A 1 90 ? -18.748 5.892 3.932 1.00 50.38 90 ARG A C 1
ATOM 664 O O . ARG A 1 90 ? -18.681 4.887 4.631 1.00 50.38 90 ARG A O 1
ATOM 671 N N . GLY A 1 91 ? -17.730 6.734 3.777 1.00 44.44 91 GLY A N 1
ATOM 672 C CA . GLY A 1 91 ? -16.396 6.469 4.298 1.00 44.44 91 GLY A CA 1
ATOM 673 C C . GLY A 1 91 ? -15.947 7.370 5.449 1.00 44.44 91 GLY A C 1
ATOM 674 O O . GLY A 1 91 ? -15.040 6.995 6.195 1.00 44.44 91 GLY A O 1
ATOM 675 N N . TYR A 1 92 ? -16.543 8.553 5.600 1.00 43.19 92 TYR A N 1
ATOM 676 C CA . TYR A 1 92 ? -16.259 9.412 6.745 1.00 43.19 92 TYR A CA 1
ATOM 677 C C . TYR A 1 92 ? -17.081 8.965 7.956 1.00 43.19 92 TYR A C 1
ATOM 679 O O . TYR A 1 92 ? -18.303 9.063 7.955 1.00 43.19 92 TYR A O 1
ATOM 687 N N . ASP A 1 93 ? -16.392 8.485 8.990 1.00 42.16 93 ASP A N 1
ATOM 688 C CA . ASP A 1 93 ? -16.927 8.381 10.344 1.00 42.16 93 ASP A CA 1
ATOM 689 C C . ASP A 1 93 ? -16.659 9.681 11.129 1.00 42.16 93 ASP A C 1
ATOM 691 O O . ASP A 1 93 ? -15.894 10.554 10.699 1.00 42.16 93 ASP A O 1
ATOM 695 N N . ASP A 1 94 ? -17.263 9.800 12.316 1.00 36.88 94 ASP A N 1
ATOM 696 C CA . ASP A 1 94 ? -17.136 10.938 13.247 1.00 36.88 94 ASP A CA 1
ATOM 697 C C . ASP A 1 94 ? -15.692 11.172 13.756 1.00 36.88 94 ASP A C 1
ATOM 699 O O . ASP A 1 94 ? -15.456 11.965 14.670 1.00 36.88 94 ASP A O 1
ATOM 703 N N . HIS A 1 95 ? -14.702 10.449 13.226 1.00 38.28 95 HIS A N 1
ATOM 704 C CA . HIS A 1 95 ? -13.317 10.442 13.690 1.00 38.28 95 HIS A CA 1
ATOM 705 C C . HIS A 1 95 ? -12.343 11.184 12.772 1.00 38.28 95 HIS A C 1
ATOM 707 O O . HIS A 1 95 ? -11.160 11.257 13.097 1.00 38.28 95 HIS A O 1
ATOM 713 N N . GLY A 1 96 ? -12.815 11.804 11.684 1.00 42.31 96 GLY A N 1
ATOM 714 C CA . GLY A 1 96 ? -12.011 12.769 10.927 1.00 42.31 96 GLY A CA 1
ATOM 715 C C . GLY A 1 96 ? -10.731 12.147 10.366 1.00 42.31 96 GLY A C 1
ATOM 716 O O . GLY A 1 96 ? -9.618 12.506 10.741 1.00 42.31 96 GLY A O 1
ATOM 717 N N . ASN A 1 97 ? -10.898 11.201 9.451 1.00 42.59 97 ASN A N 1
ATOM 718 C CA . ASN A 1 97 ? -9.821 10.452 8.816 1.00 42.59 97 ASN A CA 1
ATOM 719 C C . ASN A 1 97 ? -8.880 11.354 7.984 1.00 42.59 97 ASN A C 1
ATOM 721 O O . ASN A 1 97 ? -9.137 11.628 6.811 1.00 42.59 97 ASN A O 1
ATOM 725 N N . GLN A 1 98 ? -7.775 11.814 8.581 1.00 46.69 98 GLN A N 1
ATOM 726 C CA . GLN A 1 98 ? -6.687 12.519 7.893 1.00 46.69 98 GLN A CA 1
ATOM 727 C C . GLN A 1 98 ? -5.414 11.667 7.894 1.00 46.69 98 GLN A C 1
ATOM 729 O O . GLN A 1 98 ? -4.945 11.208 8.936 1.00 46.69 98 GLN A O 1
ATOM 734 N N . TRP A 1 99 ? -4.845 11.448 6.707 1.00 50.12 99 TRP A N 1
ATOM 735 C CA . TRP A 1 99 ? -3.626 10.665 6.516 1.00 50.12 99 TRP A CA 1
ATOM 736 C C . TRP A 1 99 ? -2.481 11.586 6.085 1.00 50.12 99 TRP A C 1
ATOM 738 O O . TRP A 1 99 ? -2.369 11.957 4.920 1.00 50.12 99 TRP A O 1
ATOM 748 N N . TRP A 1 100 ? -1.640 11.980 7.041 1.00 54.38 100 TRP A N 1
ATOM 749 C CA . TRP A 1 100 ? -0.431 12.776 6.806 1.00 54.38 100 TRP A CA 1
ATOM 750 C C . TRP A 1 100 ? 0.787 12.172 7.514 1.00 54.38 100 TRP A C 1
ATOM 752 O O . TRP A 1 100 ? 0.669 11.255 8.333 1.00 54.38 100 TRP A O 1
ATOM 762 N N . VAL A 1 101 ? 1.974 12.703 7.216 1.00 56.94 101 VAL A N 1
ATOM 763 C CA . VAL A 1 101 ? 3.232 12.318 7.875 1.00 56.94 101 VAL A CA 1
ATOM 764 C C . VAL A 1 101 ? 3.096 12.463 9.393 1.00 56.94 101 VAL A C 1
ATOM 766 O O . VAL A 1 101 ? 2.695 13.510 9.891 1.00 56.94 101 VAL A O 1
ATOM 769 N N . GLY A 1 102 ? 3.399 11.400 10.136 1.00 53.97 102 GLY A N 1
ATOM 770 C CA . GLY A 1 102 ? 3.315 11.396 11.598 1.00 53.97 102 GLY A CA 1
ATOM 771 C C . GLY A 1 102 ? 1.915 11.330 12.201 1.00 53.97 102 GLY A C 1
ATOM 772 O O . GLY A 1 102 ? 1.812 11.332 13.430 1.00 53.97 102 GLY A O 1
ATOM 773 N N . ALA A 1 103 ? 0.854 11.180 11.394 1.00 60.62 103 ALA A N 1
ATOM 774 C CA . ALA A 1 103 ? -0.518 10.991 11.886 1.00 60.62 103 ALA A CA 1
ATOM 775 C C . ALA A 1 103 ? -0.624 9.833 12.892 1.00 60.62 103 ALA A C 1
ATOM 777 O O . ALA A 1 103 ? -1.382 9.895 13.857 1.00 60.62 103 ALA A O 1
ATOM 778 N N . LYS A 1 104 ? 0.190 8.792 12.701 1.00 66.38 104 LYS A N 1
ATOM 779 C CA . LYS A 1 104 ? 0.173 7.563 13.501 1.00 66.38 104 LYS A CA 1
ATOM 780 C C . LYS A 1 104 ? 1.335 7.451 14.475 1.00 66.38 104 LYS A C 1
ATOM 782 O O . LYS A 1 104 ? 1.456 6.452 15.185 1.00 66.38 104 LYS A O 1
ATOM 787 N N . HIS A 1 105 ? 2.200 8.462 14.521 1.00 62.00 105 HIS A N 1
ATOM 788 C CA . HIS A 1 105 ? 3.394 8.421 15.352 1.00 62.00 105 HIS A CA 1
ATOM 789 C C . HIS A 1 105 ? 3.041 8.306 16.841 1.00 62.00 105 HIS A C 1
ATOM 791 O O . HIS A 1 105 ? 3.556 7.420 17.515 1.00 62.00 105 HIS A O 1
ATOM 797 N N . ARG A 1 106 ? 2.102 9.131 17.336 1.00 59.19 106 ARG A N 1
ATOM 798 C CA . ARG A 1 106 ? 1.665 9.101 18.748 1.00 59.19 106 ARG A CA 1
ATOM 799 C C . ARG A 1 106 ? 1.028 7.762 19.129 1.00 59.19 106 ARG A C 1
ATOM 801 O O . ARG A 1 106 ? 1.304 7.224 20.191 1.00 59.19 106 ARG A O 1
ATOM 808 N N . GLN A 1 107 ? 0.211 7.189 18.246 1.00 59.84 107 GLN A N 1
ATOM 809 C CA . GLN A 1 107 ? -0.417 5.885 18.488 1.00 59.84 107 GLN A CA 1
ATOM 810 C C . GLN A 1 107 ? 0.628 4.763 18.608 1.00 59.84 107 GLN A C 1
ATOM 812 O O . GLN A 1 107 ? 0.529 3.907 19.484 1.00 59.84 107 GLN A O 1
ATOM 817 N N . ALA A 1 108 ? 1.653 4.780 17.754 1.00 58.22 108 ALA A N 1
ATOM 818 C CA . ALA A 1 108 ? 2.703 3.767 17.752 1.00 58.22 108 ALA A CA 1
ATOM 819 C C . ALA A 1 108 ? 3.782 3.989 18.831 1.00 58.22 108 ALA A C 1
ATOM 821 O O . ALA A 1 108 ? 4.393 3.017 19.272 1.00 58.22 108 ALA A O 1
ATOM 822 N N . SER A 1 109 ? 4.006 5.223 19.295 1.00 55.16 109 SER A N 1
ATOM 823 C CA . SER A 1 109 ? 4.976 5.520 20.358 1.00 55.16 109 SER A CA 1
ATOM 824 C C . SER A 1 109 ? 4.504 5.060 21.744 1.00 55.16 109 SER A C 1
ATOM 826 O O . SER A 1 109 ? 5.327 4.636 22.554 1.00 55.16 109 SER A O 1
ATOM 828 N N . HIS A 1 110 ? 3.190 5.059 22.005 1.00 49.91 110 HIS A N 1
ATOM 829 C CA . HIS A 1 110 ? 2.612 4.593 23.273 1.00 49.91 110 HIS A CA 1
ATOM 830 C C . HIS A 1 110 ? 2.548 3.061 23.416 1.00 49.91 110 HIS A C 1
ATOM 832 O O . HIS A 1 110 ? 2.457 2.560 24.533 1.00 49.91 110 HIS A O 1
ATOM 838 N N . ALA A 1 111 ? 2.636 2.305 22.315 1.00 50.38 111 ALA A N 1
ATOM 839 C CA . ALA A 1 111 ? 2.571 0.837 22.314 1.00 50.38 111 ALA A CA 1
ATOM 840 C C . ALA A 1 111 ? 3.935 0.144 22.549 1.00 50.38 111 ALA A C 1
ATOM 842 O O . ALA A 1 111 ? 4.031 -1.085 22.517 1.00 50.38 111 ALA A O 1
ATOM 843 N N . GLY A 1 112 ? 4.997 0.920 22.792 1.00 44.38 112 GLY A N 1
ATOM 844 C CA . GLY A 1 112 ? 6.366 0.426 22.929 1.00 44.38 112 GLY A CA 1
ATOM 845 C C . GLY A 1 112 ? 7.036 0.095 21.584 1.00 44.38 112 GLY A C 1
ATOM 846 O O . GLY A 1 112 ? 6.391 0.084 20.536 1.00 44.38 112 GLY A O 1
ATOM 847 N N . PRO A 1 113 ? 8.353 -0.191 21.568 1.00 42.81 113 PRO A N 1
ATOM 848 C CA . PRO A 1 113 ? 9.152 -0.363 20.355 1.00 42.81 113 PRO A CA 1
ATOM 849 C C . PRO A 1 113 ? 8.832 -1.634 19.568 1.00 42.81 113 PRO A C 1
ATOM 851 O O . PRO A 1 113 ? 9.695 -2.078 18.838 1.00 42.81 113 PRO A O 1
ATOM 854 N N . VAL A 1 114 ? 7.663 -2.256 19.697 1.00 51.62 114 VAL A N 1
ATOM 855 C CA . VAL A 1 114 ? 7.297 -3.520 19.046 1.00 51.62 114 VAL A CA 1
ATOM 856 C C . VAL A 1 114 ? 6.523 -3.240 17.758 1.00 51.62 114 VAL A C 1
ATOM 858 O O . VAL A 1 114 ? 5.412 -3.694 17.556 1.00 51.62 114 VAL A O 1
ATOM 861 N N . THR A 1 115 ? 6.956 -2.523 16.735 1.00 72.06 115 THR A N 1
ATOM 862 C CA . THR A 1 115 ? 8.050 -1.665 16.224 1.00 72.06 115 THR A CA 1
ATOM 863 C C . THR A 1 115 ? 7.312 -1.083 15.000 1.00 72.06 115 THR A C 1
ATOM 865 O O . THR A 1 115 ? 6.535 -1.827 14.401 1.00 72.06 115 THR A O 1
ATOM 868 N N . TYR A 1 116 ? 7.504 0.152 14.539 1.00 77.25 116 TYR A N 1
ATOM 869 C CA . TYR A 1 116 ? 6.764 0.685 13.368 1.00 77.25 116 TYR A CA 1
ATOM 870 C C . TYR A 1 116 ? 6.589 -0.297 12.185 1.00 77.25 116 TYR A C 1
ATOM 872 O O . TYR A 1 116 ? 5.522 -0.369 11.586 1.00 77.25 116 TYR A O 1
ATOM 880 N N . ALA A 1 117 ? 7.585 -1.156 11.932 1.00 86.06 117 ALA A N 1
ATOM 881 C CA . ALA A 1 117 ? 7.504 -2.268 10.988 1.00 86.06 117 ALA A CA 1
ATOM 882 C C . ALA A 1 117 ? 6.295 -3.212 11.179 1.00 86.06 117 ALA A C 1
ATOM 884 O O . ALA A 1 117 ? 5.685 -3.602 10.190 1.00 86.06 117 ALA A O 1
ATOM 885 N N . GLN A 1 118 ? 5.934 -3.614 12.403 1.00 85.31 118 GLN A N 1
ATOM 886 C CA . GLN A 1 118 ? 4.774 -4.484 12.646 1.00 85.31 118 GLN A CA 1
ATOM 887 C C . GLN A 1 118 ? 3.451 -3.790 12.306 1.00 85.31 118 GLN A C 1
ATOM 889 O O . GLN A 1 118 ? 2.617 -4.393 11.632 1.00 85.31 118 GLN A O 1
ATOM 894 N N . ALA A 1 119 ? 3.289 -2.529 12.708 1.00 79.50 119 ALA A N 1
ATOM 895 C CA . ALA A 1 119 ? 2.100 -1.742 12.395 1.00 79.50 119 ALA A CA 1
ATOM 896 C C . ALA A 1 119 ? 1.971 -1.506 10.877 1.00 79.50 119 ALA A C 1
ATOM 898 O O . ALA A 1 119 ? 0.926 -1.777 10.293 1.00 79.50 119 ALA A O 1
ATOM 899 N N . ILE A 1 120 ? 3.078 -1.164 10.204 1.00 84.75 120 ILE A N 1
ATOM 900 C CA . ILE A 1 120 ? 3.141 -1.048 8.737 1.00 84.75 120 ILE A CA 1
ATOM 901 C C . ILE A 1 120 ? 2.758 -2.375 8.056 1.00 84.75 120 ILE A C 1
ATOM 903 O O . ILE A 1 120 ? 2.020 -2.373 7.072 1.00 84.75 120 ILE A O 1
ATOM 907 N N . ARG A 1 121 ? 3.200 -3.536 8.572 1.00 89.81 121 ARG A N 1
ATOM 908 C CA . ARG A 1 121 ? 2.774 -4.848 8.034 1.00 89.81 121 ARG A CA 1
ATOM 909 C C . ARG A 1 121 ? 1.273 -5.069 8.179 1.00 89.81 121 ARG A C 1
ATOM 911 O O . ARG A 1 121 ? 0.677 -5.656 7.279 1.00 89.81 121 ARG A O 1
ATOM 918 N N . GLN A 1 122 ? 0.674 -4.663 9.298 1.00 83.94 122 GLN A N 1
ATOM 919 C CA . GLN A 1 122 ? -0.767 -4.803 9.518 1.00 83.94 122 GLN A CA 1
ATOM 920 C C . GLN A 1 122 ? -1.561 -3.932 8.540 1.00 83.94 122 GLN A C 1
ATOM 922 O O . GLN A 1 122 ? -2.478 -4.448 7.902 1.00 83.94 122 GLN A O 1
ATOM 927 N N . ASP A 1 123 ? -1.142 -2.682 8.334 1.00 81.81 123 ASP A N 1
ATOM 928 C CA . ASP A 1 123 ? -1.731 -1.778 7.340 1.00 81.81 123 ASP A CA 1
ATOM 929 C C . ASP A 1 123 ? -1.632 -2.351 5.919 1.00 81.81 123 ASP A C 1
ATOM 931 O O . ASP A 1 123 ? -2.629 -2.421 5.200 1.00 81.81 123 ASP A O 1
ATOM 935 N N . ILE A 1 124 ? -0.451 -2.839 5.518 1.00 87.62 124 ILE A N 1
ATOM 936 C CA . ILE A 1 124 ? -0.252 -3.473 4.204 1.00 87.62 124 ILE A CA 1
ATOM 937 C C . ILE A 1 124 ? -1.124 -4.727 4.076 1.00 87.62 124 ILE A C 1
ATOM 939 O O . ILE A 1 124 ? -1.768 -4.933 3.050 1.00 87.62 124 ILE A O 1
ATOM 943 N N . LYS A 1 125 ? -1.199 -5.570 5.112 1.00 88.25 125 LYS A N 1
ATOM 944 C CA . LYS A 1 125 ? -2.045 -6.772 5.100 1.00 88.25 125 LYS A CA 1
ATOM 945 C C . LYS A 1 125 ? -3.525 -6.412 4.952 1.00 88.25 125 LYS A C 1
ATOM 947 O O . LYS A 1 125 ? -4.232 -7.089 4.204 1.00 88.25 125 LYS A O 1
ATOM 952 N N . MET A 1 126 ? -3.986 -5.365 5.636 1.00 83.19 126 MET A N 1
ATOM 953 C CA . MET A 1 126 ? -5.360 -4.886 5.512 1.00 83.19 126 MET A CA 1
ATOM 954 C C . MET A 1 126 ? -5.632 -4.350 4.107 1.00 83.19 126 MET A C 1
ATOM 956 O O . MET A 1 126 ? -6.618 -4.753 3.495 1.00 83.19 126 MET A O 1
ATOM 960 N N . ALA A 1 127 ? -4.720 -3.552 3.550 1.00 81.88 127 ALA A N 1
ATOM 961 C CA . ALA A 1 127 ? -4.799 -3.083 2.170 1.00 81.88 127 ALA A CA 1
ATOM 962 C C . ALA A 1 127 ? -4.932 -4.232 1.167 1.00 81.88 127 ALA A C 1
ATOM 964 O O . ALA A 1 127 ? -5.840 -4.242 0.342 1.00 81.88 127 ALA A O 1
ATOM 965 N N . ARG A 1 128 ? -4.083 -5.259 1.287 1.00 87.44 128 ARG A N 1
ATOM 966 C CA . ARG A 1 128 ? -4.127 -6.458 0.432 1.00 87.44 128 ARG A CA 1
ATOM 967 C C . ARG A 1 128 ? -5.432 -7.240 0.576 1.00 87.44 128 ARG A C 1
ATOM 969 O O . ARG A 1 128 ? -5.914 -7.816 -0.395 1.00 87.44 128 ARG A O 1
ATOM 976 N N . ARG A 1 129 ? -6.010 -7.292 1.780 1.00 83.50 129 ARG A N 1
ATOM 977 C CA . ARG A 1 129 ? -7.302 -7.952 2.023 1.00 83.50 129 ARG A CA 1
ATOM 978 C C . ARG A 1 129 ? -8.455 -7.161 1.410 1.00 83.50 129 ARG A C 1
ATOM 980 O O . ARG A 1 129 ? -9.307 -7.761 0.761 1.00 83.50 129 ARG A O 1
ATOM 987 N N . ALA A 1 130 ? -8.461 -5.848 1.608 1.00 75.56 130 ALA A N 1
ATOM 988 C CA . ALA A 1 130 ? -9.458 -4.933 1.067 1.00 75.56 130 ALA A CA 1
ATOM 989 C C . ALA A 1 130 ? -9.399 -4.881 -0.472 1.00 75.56 130 ALA A C 1
ATOM 991 O O . ALA A 1 130 ? -10.435 -4.868 -1.132 1.00 75.56 130 ALA A O 1
ATOM 992 N N . GLY A 1 131 ? -8.192 -4.964 -1.039 1.00 77.50 131 GLY A N 1
ATOM 993 C CA . GLY A 1 131 ? -7.907 -4.999 -2.475 1.00 77.50 131 GLY A CA 1
ATOM 994 C C . GLY A 1 131 ? -8.639 -6.079 -3.276 1.00 77.50 131 GLY A C 1
ATOM 995 O O . GLY A 1 131 ? -8.843 -5.915 -4.471 1.00 77.50 131 GLY A O 1
ATOM 996 N N . ARG A 1 132 ? -9.093 -7.154 -2.616 1.00 79.62 132 ARG A N 1
ATOM 997 C CA . ARG A 1 132 ? -9.855 -8.252 -3.242 1.00 79.62 132 ARG A CA 1
ATOM 998 C C . ARG A 1 132 ? -11.281 -7.870 -3.631 1.00 79.62 132 ARG A C 1
ATOM 1000 O O . ARG A 1 132 ? -11.927 -8.623 -4.352 1.00 79.62 132 ARG A O 1
ATOM 1007 N N . PHE A 1 133 ? -11.778 -6.757 -3.104 1.00 72.25 133 PHE A N 1
ATOM 1008 C CA . PHE A 1 133 ? -13.101 -6.235 -3.409 1.00 72.25 133 PHE A CA 1
ATOM 1009 C C . PHE A 1 133 ? -12.978 -5.076 -4.408 1.00 72.25 133 PHE A C 1
ATOM 1011 O O . PHE A 1 133 ? -12.029 -4.281 -4.288 1.00 72.25 133 PHE A O 1
ATOM 1018 N N . PRO A 1 134 ? -13.925 -4.950 -5.357 1.00 68.69 134 PRO A N 1
ATOM 1019 C CA . PRO A 1 134 ? -13.999 -3.774 -6.219 1.00 68.69 134 PRO A CA 1
ATOM 1020 C C . PRO A 1 134 ? -14.253 -2.528 -5.360 1.00 68.69 134 PRO A C 1
ATOM 1022 O O . PRO A 1 134 ? -14.805 -2.626 -4.257 1.00 68.69 134 PRO A O 1
ATOM 1025 N N . LEU A 1 135 ? -13.805 -1.350 -5.812 1.00 65.06 135 LEU A N 1
ATOM 1026 C CA . LEU A 1 135 ? -13.938 -0.135 -4.994 1.00 65.06 135 LEU A CA 1
ATOM 1027 C C . LEU A 1 135 ? -15.411 0.240 -4.776 1.00 65.06 135 LEU A C 1
ATOM 1029 O O . LEU A 1 135 ? -15.785 0.627 -3.669 1.00 65.06 135 LEU A O 1
ATOM 1033 N N . VAL A 1 136 ? -16.237 0.052 -5.805 1.00 61.19 136 VAL A N 1
ATOM 1034 C CA . VAL A 1 136 ? -17.692 0.243 -5.789 1.00 61.19 136 VAL A CA 1
ATOM 1035 C C . VAL A 1 136 ? -18.351 -1.029 -6.325 1.00 61.19 136 VAL A C 1
ATOM 1037 O O . VAL A 1 136 ? -17.733 -1.773 -7.082 1.00 61.19 136 VAL A O 1
ATOM 1040 N N . ASP A 1 137 ? -19.583 -1.302 -5.902 1.00 61.72 137 ASP A N 1
ATOM 1041 C CA . ASP A 1 137 ? -20.346 -2.454 -6.381 1.00 61.72 137 ASP A CA 1
ATOM 1042 C C . ASP A 1 137 ? -20.646 -2.307 -7.890 1.00 61.72 137 ASP A C 1
ATOM 1044 O O . ASP A 1 137 ? -21.294 -1.333 -8.281 1.00 61.72 137 ASP A O 1
ATOM 1048 N N . PRO A 1 138 ? -20.210 -3.250 -8.746 1.00 56.62 138 PRO A N 1
ATOM 1049 C CA . PRO A 1 138 ? -20.486 -3.202 -10.181 1.00 56.62 138 PRO A CA 1
ATOM 1050 C C . PRO A 1 138 ? -21.980 -3.344 -10.523 1.00 56.62 138 PRO A C 1
ATOM 1052 O O . PRO A 1 138 ? -22.379 -2.991 -11.630 1.00 56.62 138 PRO A O 1
ATOM 1055 N N . ALA A 1 139 ? -22.814 -3.843 -9.601 1.00 58.91 139 ALA A N 1
ATOM 1056 C CA . ALA A 1 139 ? -24.265 -3.937 -9.779 1.00 58.91 139 ALA A CA 1
ATOM 1057 C C . ALA A 1 139 ? -25.006 -2.617 -9.488 1.00 58.91 139 ALA A C 1
ATOM 1059 O O . ALA A 1 139 ? -26.188 -2.486 -9.813 1.00 58.91 139 ALA A O 1
ATOM 1060 N N . ASP A 1 140 ? -24.330 -1.629 -8.896 1.00 58.84 140 ASP A N 1
ATOM 1061 C CA . ASP A 1 140 ? -24.861 -0.284 -8.683 1.00 58.84 140 ASP A CA 1
ATOM 1062 C C . ASP A 1 140 ? -24.757 0.471 -10.027 1.00 58.84 140 ASP A C 1
ATOM 1064 O O . ASP A 1 140 ? -23.781 1.161 -10.299 1.00 58.84 140 ASP A O 1
ATOM 1068 N N . GLY A 1 141 ? -25.734 0.271 -10.922 1.00 46.88 141 GLY A N 1
ATOM 1069 C CA . GLY A 1 141 ? -25.675 0.634 -12.352 1.00 46.88 141 GLY A CA 1
ATOM 1070 C C . GLY A 1 141 ? -25.356 2.098 -12.704 1.00 46.88 141 GLY A C 1
ATOM 1071 O O . GLY A 1 141 ? -24.955 2.365 -13.830 1.00 46.88 141 GLY A O 1
ATOM 1072 N N . ALA A 1 142 ? -25.456 3.036 -11.757 1.00 44.66 142 ALA A N 1
ATOM 1073 C CA . ALA A 1 142 ? -24.998 4.422 -11.924 1.00 44.66 142 ALA A CA 1
ATOM 1074 C C . ALA A 1 142 ? -23.470 4.589 -11.756 1.00 44.66 142 ALA A C 1
ATOM 1076 O O . ALA A 1 142 ? -22.905 5.603 -12.148 1.00 44.66 142 ALA A O 1
ATOM 1077 N N . ALA A 1 143 ? -22.789 3.597 -11.176 1.00 48.00 143 ALA A N 1
ATOM 1078 C CA . ALA A 1 143 ? -21.360 3.616 -10.904 1.00 48.00 143 ALA A CA 1
ATOM 1079 C C . ALA A 1 143 ? -20.529 2.885 -11.969 1.00 48.00 143 ALA A C 1
ATOM 1081 O O . ALA A 1 143 ? -19.336 3.137 -12.036 1.00 48.00 143 ALA A O 1
ATOM 1082 N N . ALA A 1 144 ? -21.101 2.033 -12.825 1.00 45.16 144 ALA A N 1
ATOM 1083 C CA . ALA A 1 144 ? -20.331 1.155 -13.720 1.00 45.16 144 ALA A CA 1
ATOM 1084 C C . ALA A 1 144 ? -19.361 1.893 -14.678 1.00 45.16 144 ALA A C 1
ATOM 1086 O O . ALA A 1 144 ? -18.250 1.416 -14.903 1.00 45.16 144 ALA A O 1
ATOM 1087 N N . LEU A 1 145 ? -19.730 3.082 -15.178 1.00 41.81 145 LEU A N 1
ATOM 1088 C CA . LEU A 1 145 ? -18.853 3.932 -16.006 1.00 41.81 145 LEU A CA 1
ATOM 1089 C C . LEU A 1 145 ? -17.847 4.737 -15.162 1.00 41.81 145 LEU A C 1
ATOM 1091 O O . LEU A 1 145 ? -16.672 4.825 -15.513 1.00 41.81 145 LEU A O 1
ATOM 1095 N N . SER A 1 146 ? -18.255 5.227 -13.984 1.00 50.09 146 SER A N 1
ATOM 1096 C CA . SER A 1 146 ? -17.337 5.850 -13.016 1.00 50.09 146 SER A CA 1
ATOM 1097 C C . SER A 1 146 ? -16.336 4.850 -12.414 1.00 50.09 146 SER A C 1
ATOM 1099 O O . SER A 1 146 ? -15.231 5.236 -12.057 1.00 50.09 146 SER A O 1
ATOM 1101 N N . VAL A 1 147 ? -16.681 3.559 -12.353 1.00 47.97 147 VAL A N 1
ATOM 1102 C CA . VAL A 1 147 ? -15.864 2.456 -11.829 1.00 47.97 147 VAL A CA 1
ATOM 1103 C C . VAL A 1 147 ? -14.707 2.135 -12.761 1.00 47.97 147 VAL A C 1
ATOM 1105 O O . VAL A 1 147 ? -13.626 1.867 -12.259 1.00 47.97 147 VAL A O 1
ATOM 1108 N N . GLN A 1 148 ? -14.863 2.253 -14.084 1.00 45.28 148 GLN A N 1
ATOM 1109 C CA . GLN A 1 148 ? -13.717 2.143 -14.995 1.00 45.28 148 GLN A CA 1
ATOM 1110 C C . GLN A 1 148 ? -12.729 3.293 -14.799 1.00 45.28 148 GLN A C 1
ATOM 1112 O O . GLN A 1 148 ? -11.534 3.042 -14.664 1.00 45.28 148 GLN A O 1
ATOM 1117 N N . ALA A 1 149 ? -13.210 4.537 -14.694 1.00 46.31 149 ALA A N 1
ATOM 1118 C CA . ALA A 1 149 ? -12.351 5.672 -14.357 1.00 46.31 149 ALA A CA 1
ATOM 1119 C C . ALA A 1 149 ? -11.685 5.454 -12.986 1.00 46.31 149 ALA A C 1
ATOM 1121 O O . ALA A 1 149 ? -10.476 5.602 -12.835 1.00 46.31 149 ALA A O 1
ATOM 1122 N N . VAL A 1 150 ? -12.449 5.001 -11.995 1.00 50.16 150 VAL A N 1
ATOM 1123 C CA . VAL A 1 150 ? -11.960 4.770 -10.639 1.00 50.16 150 VAL A CA 1
ATOM 1124 C C . VAL A 1 150 ? -10.968 3.587 -10.559 1.00 50.16 150 VAL A C 1
ATOM 1126 O O . VAL A 1 150 ? -9.998 3.618 -9.809 1.00 50.16 150 VAL A O 1
ATOM 1129 N N . GLU A 1 151 ? -11.124 2.533 -11.349 1.00 48.09 151 GLU A N 1
ATOM 1130 C CA . GLU A 1 151 ? -10.174 1.416 -11.376 1.00 48.09 151 GLU A CA 1
ATOM 1131 C C . GLU A 1 151 ? -8.902 1.747 -12.171 1.00 48.09 151 GLU A C 1
ATOM 1133 O O . GLU A 1 151 ? -7.816 1.316 -11.770 1.00 48.09 151 GLU A O 1
ATOM 1138 N N . LEU A 1 152 ? -9.001 2.587 -13.211 1.00 48.75 152 LEU A N 1
ATOM 1139 C CA . LEU A 1 152 ? -7.857 3.095 -13.980 1.00 48.75 152 LEU A CA 1
ATOM 1140 C C . LEU A 1 152 ? -6.895 3.946 -13.130 1.00 48.75 152 LEU A C 1
ATOM 1142 O O . LEU A 1 152 ? -5.685 3.885 -13.334 1.00 48.75 152 LEU A O 1
ATOM 1146 N N . PHE A 1 153 ? -7.399 4.698 -12.146 1.00 52.03 153 PHE A N 1
ATOM 1147 C CA . PHE A 1 153 ? -6.600 5.655 -11.355 1.00 52.03 153 PHE A CA 1
ATOM 1148 C C . PHE A 1 153 ? -5.890 5.078 -10.121 1.00 52.03 153 PHE A C 1
ATOM 1150 O O . PHE A 1 153 ? -5.308 5.831 -9.335 1.00 52.03 153 PHE A O 1
ATOM 1157 N N . ARG A 1 154 ? -5.916 3.755 -9.950 1.00 61.91 154 ARG A N 1
ATOM 1158 C CA . ARG A 1 154 ? -5.153 3.026 -8.926 1.00 61.91 154 ARG A CA 1
ATOM 1159 C C . ARG A 1 154 ? -5.190 3.646 -7.523 1.00 61.91 154 ARG A C 1
ATOM 1161 O O . ARG A 1 154 ? -4.159 3.921 -6.916 1.00 61.91 154 ARG A O 1
ATOM 1168 N N . PHE A 1 155 ? -6.388 3.856 -6.973 1.00 62.59 155 PHE A N 1
ATOM 1169 C CA . PHE A 1 155 ? -6.577 4.461 -5.637 1.00 62.59 155 PHE A CA 1
ATOM 1170 C C . PHE A 1 155 ? -5.977 3.664 -4.481 1.00 62.59 155 PHE A C 1
ATOM 1172 O O . PHE A 1 155 ? -5.840 4.179 -3.369 1.00 62.59 155 PHE A O 1
ATOM 1179 N N . ASP A 1 156 ? -5.643 2.401 -4.725 1.00 71.69 156 ASP A N 1
ATOM 1180 C CA . ASP A 1 156 ? -5.055 1.519 -3.734 1.00 71.69 156 ASP A CA 1
ATOM 1181 C C . ASP A 1 156 ? -3.969 0.655 -4.384 1.00 71.69 156 ASP A C 1
ATOM 1183 O O . ASP A 1 156 ? -4.179 -0.548 -4.578 1.00 71.69 156 ASP A O 1
ATOM 1187 N N . PRO A 1 157 ? -2.800 1.239 -4.711 1.00 83.31 157 PRO A N 1
ATOM 1188 C CA . PRO A 1 157 ? -1.725 0.518 -5.390 1.00 83.31 157 PRO A CA 1
ATOM 1189 C C . PRO A 1 157 ? -1.300 -0.749 -4.635 1.00 83.31 157 PRO A C 1
ATOM 1191 O O . PRO A 1 157 ? -0.983 -1.770 -5.238 1.00 83.31 157 PRO A O 1
ATOM 1194 N N . ILE A 1 158 ? -1.367 -0.723 -3.298 1.00 86.38 158 ILE A N 1
ATOM 1195 C CA . ILE A 1 158 ? -1.066 -1.881 -2.446 1.00 86.38 158 ILE A CA 1
ATOM 1196 C C . ILE A 1 158 ? -2.133 -2.975 -2.615 1.00 86.38 158 ILE A C 1
ATOM 1198 O O . ILE A 1 158 ? -1.794 -4.149 -2.790 1.00 86.38 158 ILE A O 1
ATOM 1202 N N . GLY A 1 159 ? -3.417 -2.612 -2.553 1.00 83.31 159 GLY A N 1
ATOM 1203 C CA . GLY A 1 159 ? -4.532 -3.545 -2.718 1.00 83.31 159 GLY A CA 1
ATOM 1204 C C . GLY A 1 159 ? -4.653 -4.124 -4.131 1.00 83.31 159 GLY A C 1
ATOM 1205 O O . GLY A 1 159 ? -5.015 -5.288 -4.266 1.00 83.31 159 GLY A O 1
ATOM 1206 N N . GLN A 1 160 ? -4.312 -3.344 -5.160 1.00 84.06 160 GLN A N 1
ATOM 1207 C CA . GLN A 1 160 ? -4.444 -3.707 -6.579 1.00 84.06 160 GLN A CA 1
ATOM 1208 C C . GLN A 1 160 ? -3.207 -4.390 -7.179 1.00 84.06 160 GLN A C 1
ATOM 1210 O O . GLN A 1 160 ? -3.289 -4.920 -8.285 1.00 84.06 160 GLN A O 1
ATOM 1215 N N . ALA A 1 161 ? -2.067 -4.393 -6.483 1.00 88.62 161 ALA A N 1
ATOM 1216 C CA . ALA A 1 161 ? -0.874 -5.097 -6.949 1.00 88.62 161 ALA A CA 1
ATOM 1217 C C . ALA A 1 161 ? -1.152 -6.604 -7.204 1.00 88.62 161 ALA A C 1
ATOM 1219 O O . ALA A 1 161 ? -1.966 -7.200 -6.486 1.00 88.62 161 ALA A O 1
ATOM 1220 N N . PRO A 1 162 ? -0.460 -7.259 -8.157 1.00 92.25 162 PRO A N 1
ATOM 1221 C CA . PRO A 1 162 ? -0.605 -8.692 -8.423 1.00 92.25 162 PRO A CA 1
ATOM 1222 C C . PRO A 1 162 ? -0.491 -9.562 -7.162 1.00 92.25 162 PRO A C 1
ATOM 1224 O O . PRO A 1 162 ? 0.217 -9.216 -6.210 1.00 92.25 162 PRO A O 1
ATOM 1227 N N . ALA A 1 163 ? -1.224 -10.676 -7.112 1.00 90.12 163 ALA A N 1
ATOM 1228 C CA . ALA A 1 163 ? -1.349 -11.523 -5.920 1.00 90.12 163 ALA A CA 1
ATOM 1229 C C . ALA A 1 163 ? -0.011 -12.156 -5.499 1.00 90.12 163 ALA A C 1
ATOM 1231 O O . ALA A 1 163 ? 0.248 -12.321 -4.305 1.00 90.12 163 ALA A O 1
ATOM 1232 N N . GLU A 1 164 ? 0.827 -12.463 -6.483 1.00 93.44 164 GLU A N 1
ATOM 1233 C CA . GLU A 1 164 ? 2.161 -13.039 -6.370 1.00 93.44 164 GLU A CA 1
ATOM 1234 C C . GLU A 1 164 ? 3.182 -12.097 -5.721 1.00 93.44 164 GLU A C 1
ATOM 1236 O O . GLU A 1 164 ? 4.120 -12.586 -5.091 1.00 93.44 164 GLU A O 1
ATOM 1241 N N . ILE A 1 165 ? 2.973 -10.773 -5.780 1.00 95.50 165 ILE A N 1
ATOM 1242 C CA . ILE A 1 165 ? 3.896 -9.804 -5.183 1.00 95.50 165 ILE A CA 1
ATOM 1243 C C . ILE A 1 165 ? 3.946 -9.984 -3.666 1.00 95.50 165 ILE A C 1
ATOM 1245 O O . ILE A 1 165 ? 2.946 -9.843 -2.948 1.00 95.50 165 ILE A O 1
ATOM 1249 N N . LYS A 1 166 ? 5.158 -10.217 -3.156 1.00 95.69 166 LYS A N 1
ATOM 1250 C CA . LYS A 1 166 ? 5.440 -10.324 -1.724 1.00 95.69 166 LYS A CA 1
ATOM 1251 C C . LYS A 1 166 ? 6.024 -9.020 -1.205 1.00 95.69 166 LYS A C 1
ATOM 1253 O O . LYS A 1 166 ? 7.113 -8.613 -1.600 1.00 95.69 166 LYS A O 1
ATOM 1258 N N . ILE A 1 167 ? 5.328 -8.402 -0.256 1.00 96.50 167 ILE A N 1
ATOM 1259 C CA . ILE A 1 167 ? 5.780 -7.185 0.422 1.00 96.50 167 ILE A CA 1
ATOM 1260 C C . ILE A 1 167 ? 6.252 -7.568 1.822 1.00 96.50 167 ILE A C 1
ATOM 1262 O O . ILE A 1 167 ? 5.474 -8.035 2.655 1.00 96.50 167 ILE A O 1
ATOM 1266 N N . SER A 1 168 ? 7.541 -7.383 2.084 1.00 94.62 168 SER A N 1
ATOM 1267 C CA . SER A 1 168 ? 8.147 -7.631 3.389 1.00 94.62 168 SER A CA 1
ATOM 1268 C C . SER A 1 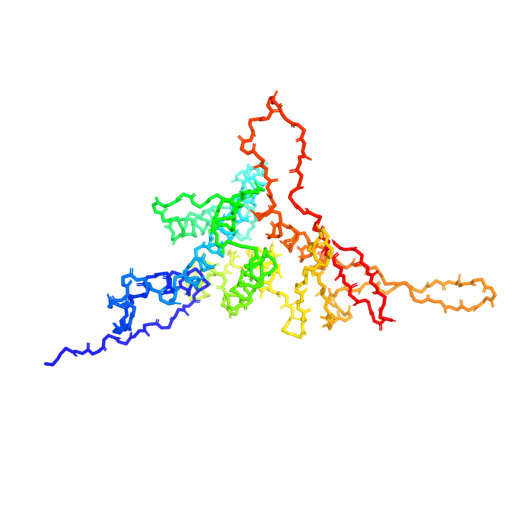168 ? 8.597 -6.320 4.009 1.00 94.62 168 SER A C 1
ATOM 1270 O O . SER A 1 168 ? 9.187 -5.484 3.342 1.00 94.62 168 SER A O 1
ATOM 1272 N N . VAL A 1 169 ? 8.323 -6.138 5.294 1.00 93.81 169 VAL A N 1
ATOM 1273 C CA . VAL A 1 169 ? 8.759 -4.957 6.046 1.00 93.81 169 VAL A CA 1
ATOM 1274 C C . VAL A 1 169 ? 9.726 -5.439 7.105 1.00 93.81 169 VAL A C 1
ATOM 1276 O O . VAL A 1 169 ? 9.410 -6.395 7.817 1.00 93.81 169 VAL A O 1
ATOM 1279 N N . ARG A 1 170 ? 10.887 -4.813 7.244 1.00 90.56 170 ARG A N 1
ATOM 1280 C CA . ARG A 1 170 ? 11.880 -5.124 8.276 1.00 90.56 170 ARG A CA 1
ATOM 1281 C C . ARG A 1 170 ? 12.350 -3.834 8.927 1.00 90.56 170 ARG A C 1
ATOM 1283 O O . ARG A 1 170 ? 12.485 -2.819 8.257 1.00 90.56 170 ARG A O 1
ATOM 1290 N N . LYS A 1 171 ? 12.577 -3.882 10.237 1.00 85.19 171 LYS A N 1
ATOM 1291 C CA . LYS A 1 171 ? 13.363 -2.862 10.925 1.00 85.19 171 LYS A CA 1
ATOM 1292 C C . LYS A 1 171 ? 14.810 -3.335 10.889 1.00 85.19 171 LYS A C 1
ATOM 1294 O O . LYS A 1 171 ? 15.051 -4.480 11.265 1.00 85.19 171 LYS A O 1
ATOM 1299 N N . ASP A 1 172 ? 15.716 -2.483 10.440 1.00 82.12 172 ASP A N 1
ATOM 1300 C CA . ASP A 1 172 ? 17.153 -2.745 10.480 1.00 82.12 172 ASP A CA 1
ATOM 1301 C C . ASP A 1 172 ? 17.884 -1.462 10.886 1.00 82.12 172 ASP A C 1
ATOM 1303 O O . ASP A 1 172 ? 17.552 -0.378 10.403 1.00 82.12 172 ASP A O 1
ATOM 1307 N N . GLY A 1 173 ? 18.806 -1.566 11.843 1.00 79.31 173 GLY A N 1
ATOM 1308 C CA . GLY A 1 173 ? 19.432 -0.412 12.491 1.00 79.31 173 GLY A CA 1
ATOM 1309 C C . GLY A 1 173 ? 18.423 0.680 12.894 1.00 79.31 173 GLY A C 1
ATOM 1310 O O . GLY A 1 173 ? 17.475 0.435 13.649 1.00 79.31 173 GLY A O 1
ATOM 1311 N N . GLY A 1 174 ? 18.636 1.895 12.373 1.00 72.94 174 GLY A N 1
ATOM 1312 C CA . GLY A 1 174 ? 17.775 3.071 12.564 1.00 72.94 174 GLY A CA 1
ATOM 1313 C C . GLY A 1 174 ? 16.648 3.242 11.532 1.00 72.94 174 GLY A C 1
ATOM 1314 O O . GLY A 1 174 ? 16.005 4.292 11.516 1.00 72.94 174 GLY A O 1
ATOM 1315 N N . GLY A 1 175 ? 16.412 2.256 10.661 1.00 83.12 175 GLY A N 1
ATOM 1316 C CA . GLY A 1 175 ? 15.498 2.367 9.523 1.00 83.12 175 GLY A CA 1
ATOM 1317 C C . GLY A 1 175 ? 14.398 1.305 9.462 1.00 83.12 175 GLY A C 1
ATOM 1318 O O . GLY A 1 175 ? 14.427 0.267 10.132 1.00 83.12 175 GLY A O 1
ATOM 1319 N N . VAL A 1 176 ? 13.405 1.575 8.615 1.00 88.06 176 VAL A N 1
ATOM 1320 C CA . VAL A 1 176 ? 12.395 0.621 8.154 1.00 88.06 176 VAL A CA 1
ATOM 1321 C C . VAL A 1 176 ? 12.595 0.394 6.658 1.00 88.06 176 VAL A C 1
ATOM 1323 O O . VAL A 1 176 ? 12.510 1.318 5.848 1.00 88.06 176 VAL A O 1
ATOM 1326 N N . HIS A 1 177 ? 12.835 -0.859 6.292 1.00 91.81 177 HIS A N 1
ATOM 1327 C CA . HIS A 1 177 ? 13.015 -1.306 4.918 1.00 91.81 177 HIS A CA 1
ATOM 1328 C C . HIS A 1 177 ? 11.782 -2.084 4.471 1.00 91.81 177 HIS A C 1
ATOM 1330 O O . HIS A 1 177 ? 11.408 -3.087 5.086 1.00 91.81 177 HIS A O 1
ATOM 1336 N N . ILE A 1 178 ? 11.153 -1.626 3.396 1.00 94.94 178 ILE A N 1
ATOM 1337 C CA . ILE A 1 178 ? 10.068 -2.325 2.717 1.00 94.94 178 ILE A CA 1
ATOM 1338 C C . ILE A 1 178 ? 10.649 -2.935 1.444 1.00 94.94 178 ILE A C 1
ATOM 1340 O O . ILE A 1 178 ? 11.087 -2.213 0.557 1.00 94.94 178 ILE A O 1
ATOM 1344 N N . THR A 1 179 ? 10.672 -4.260 1.348 1.00 97.00 179 THR A N 1
ATOM 1345 C CA . THR A 1 179 ? 11.147 -4.983 0.164 1.00 97.00 179 THR A CA 1
ATOM 1346 C C . THR A 1 179 ? 9.973 -5.611 -0.574 1.00 97.00 179 THR A C 1
ATOM 1348 O O . THR A 1 179 ? 9.222 -6.390 0.022 1.00 97.00 179 THR A O 1
ATOM 1351 N N . VAL A 1 180 ? 9.856 -5.307 -1.863 1.00 97.25 180 VAL A N 1
ATOM 1352 C CA . VAL A 1 180 ? 8.866 -5.837 -2.803 1.00 97.25 180 VAL A CA 1
ATOM 1353 C C . VAL A 1 180 ? 9.544 -6.899 -3.674 1.00 97.25 180 VAL A C 1
ATOM 1355 O O . VAL A 1 180 ? 10.556 -6.626 -4.317 1.00 97.25 180 VAL A O 1
ATOM 1358 N N . LYS A 1 181 ? 9.021 -8.127 -3.650 1.00 97.25 181 LYS A N 1
ATOM 1359 C CA . LYS A 1 181 ? 9.566 -9.309 -4.340 1.00 97.25 181 LYS A CA 1
ATOM 1360 C C . LYS A 1 181 ? 8.511 -9.976 -5.211 1.00 97.25 181 LYS A C 1
ATOM 1362 O O . LYS A 1 181 ? 7.324 -9.700 -5.047 1.00 97.25 181 LYS A O 1
ATOM 1367 N N . ASP A 1 182 ? 8.964 -10.898 -6.060 1.00 96.62 182 ASP A N 1
ATOM 1368 C CA . ASP A 1 182 ? 8.122 -11.715 -6.942 1.00 96.62 182 ASP A CA 1
ATOM 1369 C C . ASP A 1 182 ? 7.248 -10.841 -7.861 1.00 96.62 182 ASP A C 1
ATOM 1371 O O . ASP A 1 182 ? 6.051 -11.061 -8.020 1.00 96.62 182 ASP A O 1
ATOM 1375 N N . ILE A 1 183 ? 7.861 -9.791 -8.420 1.00 96.75 183 ILE A N 1
ATOM 1376 C CA . ILE A 1 183 ? 7.200 -8.801 -9.274 1.00 96.75 183 ILE A CA 1
ATOM 1377 C C . ILE A 1 183 ? 7.115 -9.348 -10.708 1.00 96.75 183 ILE A C 1
ATOM 1379 O O . ILE A 1 183 ? 8.167 -9.600 -11.304 1.00 96.75 183 ILE A O 1
ATOM 1383 N N . PRO A 1 184 ? 5.911 -9.497 -11.294 1.00 96.31 184 PRO A N 1
ATOM 1384 C CA . PRO A 1 184 ? 5.770 -9.955 -12.673 1.00 96.31 184 PRO A CA 1
ATOM 1385 C C . PRO A 1 184 ? 6.463 -9.009 -13.653 1.00 96.31 184 PRO A C 1
ATOM 1387 O O . PRO A 1 184 ? 6.270 -7.793 -13.577 1.00 96.31 184 PRO A O 1
ATOM 1390 N N . LEU A 1 185 ? 7.223 -9.568 -14.602 1.00 92.94 185 LEU A N 1
ATOM 1391 C CA . LEU A 1 185 ? 7.981 -8.799 -15.599 1.00 92.94 185 LEU A CA 1
ATOM 1392 C C . LEU A 1 185 ? 7.082 -7.798 -16.334 1.00 92.94 185 LEU A C 1
ATOM 1394 O O . LEU A 1 185 ? 7.358 -6.607 -16.319 1.00 92.94 185 LEU A O 1
ATOM 1398 N N . ALA A 1 186 ? 5.953 -8.273 -16.868 1.00 93.19 186 ALA A N 1
ATOM 1399 C CA . ALA A 1 186 ? 5.004 -7.459 -17.628 1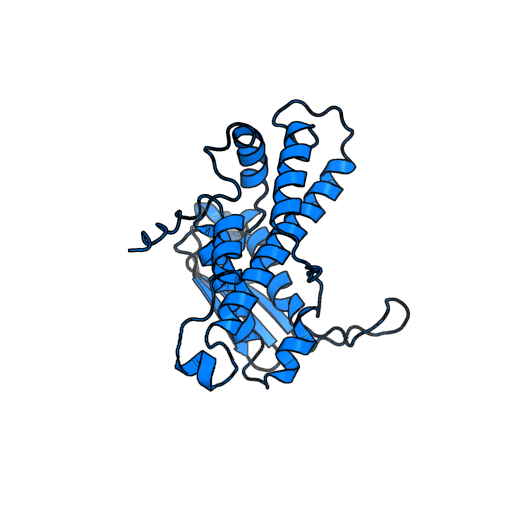.00 93.19 186 ALA A CA 1
ATOM 1400 C C . ALA A 1 186 ? 4.278 -6.380 -16.802 1.00 93.19 186 ALA A C 1
ATOM 1402 O O . ALA A 1 186 ? 3.646 -5.503 -17.381 1.00 93.19 186 ALA A O 1
ATOM 1403 N N . TRP A 1 187 ? 4.324 -6.455 -15.468 1.00 93.44 187 TRP A N 1
ATOM 1404 C CA . TRP A 1 187 ? 3.632 -5.509 -14.592 1.00 93.44 187 TRP A CA 1
ATOM 1405 C C . TRP A 1 187 ? 4.576 -4.461 -14.010 1.00 93.44 187 TRP A C 1
ATOM 1407 O O . TRP A 1 187 ? 4.218 -3.292 -13.939 1.00 93.44 187 TRP A O 1
ATOM 1417 N N . GLY A 1 188 ? 5.767 -4.872 -13.567 1.00 92.44 188 GLY A N 1
ATOM 1418 C CA . GLY A 1 188 ? 6.657 -4.015 -12.782 1.00 92.44 188 GLY A CA 1
ATOM 1419 C C . GLY A 1 188 ? 7.907 -3.519 -13.495 1.00 92.44 188 GLY A C 1
ATOM 1420 O O . GLY A 1 188 ? 8.578 -2.633 -12.966 1.00 92.44 188 GLY A O 1
ATOM 1421 N N . TRP A 1 189 ? 8.249 -4.086 -14.656 1.00 95.62 189 TRP A N 1
ATOM 1422 C CA . TRP A 1 189 ? 9.561 -3.887 -15.263 1.00 95.62 189 TRP A CA 1
ATOM 1423 C C . TRP A 1 189 ? 9.484 -3.569 -16.758 1.00 95.62 189 TRP A C 1
ATOM 1425 O O . TRP A 1 189 ? 8.815 -4.247 -17.532 1.00 95.62 189 TRP A O 1
ATOM 1435 N N . ILE A 1 190 ? 10.246 -2.562 -17.167 1.00 93.56 190 ILE A N 1
ATOM 1436 C CA . ILE A 1 190 ? 10.550 -2.233 -18.557 1.00 93.56 190 ILE A CA 1
ATOM 1437 C C . ILE A 1 190 ? 11.962 -2.749 -18.829 1.00 93.56 190 ILE A C 1
ATOM 1439 O O . ILE A 1 190 ? 12.923 -2.310 -18.192 1.00 93.56 190 ILE A O 1
ATOM 1443 N N . THR A 1 191 ? 12.085 -3.700 -19.752 1.00 93.25 191 THR A N 1
ATOM 1444 C CA . THR A 1 191 ? 13.371 -4.280 -20.153 1.00 93.25 191 THR A CA 1
ATOM 1445 C C . THR A 1 191 ? 13.990 -3.465 -21.277 1.00 93.25 191 THR A C 1
ATOM 1447 O O . THR A 1 191 ? 13.422 -3.377 -22.365 1.00 93.25 191 THR A O 1
ATOM 1450 N N . GLU A 1 192 ? 15.175 -2.918 -21.039 1.00 90.12 192 GLU A N 1
ATOM 1451 C CA . GLU A 1 192 ? 15.979 -2.249 -22.058 1.00 90.12 192 GLU A CA 1
ATOM 1452 C C . GLU A 1 192 ? 17.277 -3.039 -22.262 1.00 90.12 192 GLU A C 1
ATOM 1454 O O . GLU A 1 192 ? 18.055 -3.218 -21.324 1.00 90.12 192 GLU A O 1
ATOM 1459 N N . GLU A 1 193 ? 17.527 -3.529 -23.477 1.00 88.94 193 GLU A N 1
ATOM 1460 C CA . GLU A 1 193 ? 18.821 -4.131 -23.809 1.00 88.94 193 GLU A CA 1
ATOM 1461 C C . GLU A 1 193 ? 19.847 -3.035 -24.091 1.00 88.94 193 GLU A C 1
ATOM 1463 O O . GLU A 1 193 ? 19.662 -2.206 -24.982 1.00 88.94 193 GLU A O 1
ATOM 1468 N N . HIS A 1 194 ? 20.968 -3.077 -23.378 1.00 83.62 194 HIS A N 1
ATOM 1469 C CA . HIS A 1 194 ? 22.088 -2.171 -23.592 1.00 83.62 194 HIS A CA 1
ATOM 1470 C C . HIS A 1 194 ? 23.316 -2.949 -24.062 1.00 83.62 194 HIS A C 1
ATOM 1472 O O . HIS A 1 194 ? 23.613 -4.051 -23.587 1.00 83.62 194 HIS A O 1
ATOM 1478 N N . ALA A 1 195 ? 24.057 -2.365 -25.003 1.00 81.00 195 ALA A N 1
ATOM 1479 C CA . ALA A 1 195 ? 25.366 -2.873 -25.384 1.00 81.00 195 ALA A CA 1
ATOM 1480 C C . ALA A 1 195 ? 26.374 -2.511 -24.284 1.00 81.00 195 ALA A C 1
ATOM 1482 O O . ALA A 1 195 ? 26.686 -1.342 -24.063 1.00 81.00 195 ALA A O 1
ATOM 1483 N N . GLY A 1 196 ? 26.867 -3.516 -23.568 1.00 76.25 196 GLY A N 1
ATOM 1484 C CA . GLY A 1 196 ? 27.925 -3.360 -22.581 1.00 76.25 196 GLY A CA 1
ATOM 1485 C C . GLY A 1 196 ? 29.309 -3.264 -23.208 1.00 76.25 196 GLY A C 1
ATOM 1486 O O . GLY A 1 196 ? 29.533 -3.541 -24.392 1.00 76.25 196 GLY A O 1
ATOM 1487 N N . GLN A 1 197 ? 30.272 -2.884 -22.373 1.00 65.19 197 GLN A N 1
ATOM 1488 C CA . GLN A 1 197 ? 31.672 -2.798 -22.766 1.00 65.19 197 GLN A CA 1
ATOM 1489 C C . GLN A 1 197 ? 32.184 -4.191 -23.182 1.00 65.19 197 GLN A C 1
ATOM 1491 O O . GLN A 1 197 ? 32.014 -5.173 -22.459 1.00 65.19 197 GLN A O 1
ATOM 1496 N N . GLY A 1 198 ? 32.783 -4.291 -24.373 1.00 77.62 198 GLY A N 1
ATOM 1497 C CA . GLY A 1 198 ? 33.264 -5.564 -24.928 1.00 77.62 198 GLY A CA 1
ATOM 1498 C C . GLY A 1 198 ? 32.205 -6.409 -25.650 1.00 77.62 198 GLY A C 1
ATOM 1499 O O . GLY A 1 198 ? 32.397 -7.612 -25.799 1.00 77.62 198 GLY A O 1
ATOM 1500 N N . GLY A 1 199 ? 31.083 -5.817 -26.080 1.00 76.31 199 GLY A N 1
ATOM 1501 C CA . GLY A 1 199 ? 30.069 -6.493 -26.906 1.00 76.31 199 GLY A CA 1
ATOM 1502 C C . GLY A 1 199 ? 29.114 -7.410 -26.135 1.00 76.31 199 GLY A C 1
ATOM 1503 O O . GLY A 1 199 ? 28.231 -8.022 -26.733 1.00 76.31 199 GLY A O 1
ATOM 1504 N N . LYS A 1 200 ? 29.250 -7.494 -24.805 1.00 80.38 200 LYS A N 1
ATOM 1505 C CA . LYS A 1 200 ? 28.302 -8.212 -23.946 1.00 80.38 200 LYS A CA 1
ATOM 1506 C C . LYS A 1 200 ? 27.042 -7.375 -23.772 1.00 80.38 200 LYS A C 1
ATOM 1508 O O . LYS A 1 200 ? 27.113 -6.264 -23.257 1.00 80.38 200 LYS A O 1
ATOM 1513 N N . LYS A 1 201 ? 25.891 -7.905 -24.176 1.00 83.56 201 LYS A N 1
ATOM 1514 C CA . LYS A 1 201 ? 24.597 -7.288 -23.877 1.00 83.56 201 LYS A CA 1
ATOM 1515 C C . LYS A 1 201 ? 24.261 -7.468 -22.398 1.00 83.56 201 LYS A C 1
ATOM 1517 O O . LYS A 1 201 ? 24.508 -8.540 -21.847 1.00 83.56 201 LYS A O 1
ATOM 1522 N N . TYR A 1 202 ? 23.695 -6.441 -21.778 1.00 84.12 202 TYR A N 1
ATOM 1523 C CA . TYR A 1 202 ? 23.075 -6.547 -20.460 1.00 84.12 202 TYR A CA 1
ATOM 1524 C C . TYR A 1 202 ? 21.665 -5.961 -20.502 1.00 84.12 202 TYR A C 1
ATOM 1526 O O . TYR A 1 202 ? 21.388 -5.030 -21.261 1.00 84.12 202 TYR A O 1
ATOM 1534 N N . THR A 1 203 ? 20.775 -6.531 -19.695 1.00 87.69 203 THR A N 1
ATOM 1535 C CA . THR A 1 203 ? 19.390 -6.080 -19.576 1.00 87.69 203 THR A CA 1
ATOM 1536 C C . THR A 1 203 ? 19.309 -5.085 -18.433 1.00 87.69 203 THR A C 1
ATOM 1538 O O . THR A 1 203 ? 19.597 -5.423 -17.287 1.00 87.69 203 THR A O 1
ATOM 1541 N N . ASN A 1 204 ? 18.927 -3.850 -18.733 1.00 88.31 204 ASN A N 1
ATOM 1542 C CA . ASN A 1 204 ? 18.556 -2.885 -17.716 1.00 88.31 204 ASN A CA 1
ATOM 1543 C C . ASN A 1 204 ? 17.058 -3.024 -17.427 1.00 88.31 204 ASN A C 1
ATOM 1545 O O . ASN A 1 204 ? 16.245 -3.097 -18.350 1.00 88.31 204 ASN A O 1
ATOM 1549 N N . TYR A 1 205 ? 16.697 -3.054 -16.147 1.00 91.31 205 TYR A N 1
ATOM 1550 C CA . TYR A 1 205 ? 15.309 -3.121 -15.708 1.00 91.31 205 TYR A CA 1
ATOM 1551 C C . TYR A 1 205 ? 14.913 -1.770 -15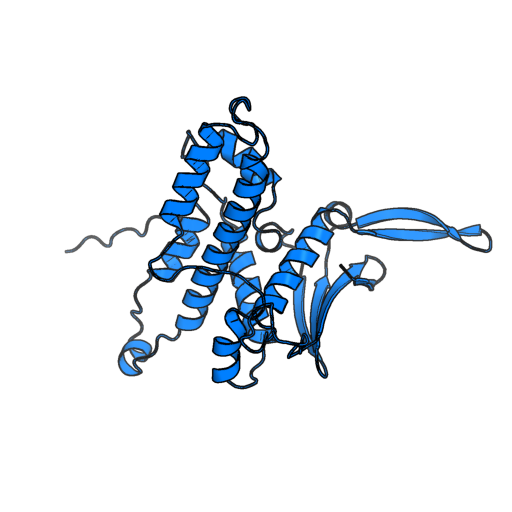.136 1.00 91.31 205 TYR A C 1
ATOM 1553 O O . TYR A 1 205 ? 15.299 -1.412 -14.021 1.00 91.31 205 TYR A O 1
ATOM 1561 N N . ARG A 1 206 ? 14.125 -1.022 -15.901 1.00 93.06 206 ARG A N 1
ATOM 1562 C CA . ARG A 1 206 ? 13.467 0.188 -15.412 1.00 93.06 206 ARG A CA 1
ATOM 1563 C C . ARG A 1 206 ? 12.128 -0.164 -14.790 1.00 93.06 206 ARG A C 1
ATOM 1565 O O . ARG A 1 206 ? 11.509 -1.160 -15.145 1.00 93.06 206 ARG A O 1
ATOM 1572 N N . VAL A 1 207 ? 11.693 0.653 -13.847 1.00 93.69 207 VAL A N 1
ATOM 1573 C CA . VAL A 1 207 ? 10.429 0.460 -13.139 1.00 93.69 207 VAL A CA 1
ATOM 1574 C C . VAL A 1 207 ? 9.283 0.992 -13.990 1.00 93.69 207 VAL A C 1
ATOM 1576 O O . VAL A 1 207 ? 9.437 1.988 -14.697 1.00 93.69 207 VAL A O 1
ATOM 1579 N N . THR A 1 208 ? 8.148 0.306 -13.968 1.00 93.25 208 THR A N 1
ATOM 1580 C CA . THR A 1 208 ? 6.919 0.787 -14.604 1.00 93.25 208 THR A CA 1
ATOM 1581 C C . THR A 1 208 ? 6.200 1.795 -13.698 1.00 93.25 208 THR A C 1
ATOM 1583 O O . THR A 1 208 ? 6.469 1.868 -12.494 1.00 93.25 208 THR A O 1
ATOM 1586 N N . ALA A 1 209 ? 5.245 2.553 -14.246 1.00 88.06 209 ALA A N 1
ATOM 1587 C CA . ALA A 1 209 ? 4.448 3.509 -13.470 1.00 88.06 209 ALA A CA 1
ATOM 1588 C C . ALA A 1 209 ? 3.655 2.820 -12.339 1.00 88.06 209 ALA A C 1
ATOM 1590 O O . ALA A 1 209 ? 3.494 3.365 -11.250 1.00 88.06 209 ALA A O 1
ATOM 1591 N N . GLU A 1 210 ? 3.214 1.587 -12.584 1.00 88.50 210 GLU A N 1
ATOM 1592 C CA . GLU A 1 210 ? 2.594 0.652 -11.644 1.00 88.50 210 GLU A CA 1
ATOM 1593 C C . GLU A 1 210 ? 3.455 0.458 -10.393 1.00 88.50 210 GLU A C 1
ATOM 1595 O O . GLU A 1 210 ? 2.986 0.586 -9.256 1.00 88.50 210 GLU A O 1
ATOM 1600 N N . LEU A 1 211 ? 4.733 0.139 -10.607 1.00 93.25 211 LEU A N 1
ATOM 1601 C CA . LEU A 1 211 ? 5.666 -0.166 -9.536 1.00 93.25 211 LEU A CA 1
ATOM 1602 C C . LEU A 1 211 ? 6.087 1.106 -8.790 1.00 93.25 211 LEU A C 1
ATOM 1604 O O . LEU A 1 211 ? 6.226 1.070 -7.568 1.00 93.25 211 LEU A O 1
ATOM 1608 N N . GLU A 1 212 ? 6.204 2.237 -9.488 1.00 91.56 212 GLU A N 1
ATOM 1609 C CA . GLU A 1 212 ? 6.426 3.554 -8.876 1.00 91.56 212 GLU A CA 1
ATOM 1610 C C . GLU A 1 212 ? 5.242 4.003 -8.004 1.00 91.56 212 GLU A C 1
ATOM 1612 O O . GLU A 1 212 ? 5.428 4.553 -6.919 1.00 91.56 212 GLU A O 1
ATOM 1617 N N . GLU A 1 213 ? 3.998 3.779 -8.434 1.00 85.38 213 GLU A N 1
ATOM 1618 C CA . GLU A 1 213 ? 2.807 4.071 -7.625 1.00 85.38 213 GLU A CA 1
ATOM 1619 C C . GLU A 1 213 ? 2.731 3.195 -6.376 1.00 85.38 213 GLU A C 1
ATOM 1621 O O . GLU A 1 213 ? 2.462 3.705 -5.283 1.00 85.38 213 GLU A O 1
ATOM 1626 N N . LEU A 1 214 ? 3.042 1.903 -6.504 1.00 90.81 214 LEU A N 1
ATOM 1627 C CA . LEU A 1 214 ? 3.175 1.012 -5.355 1.00 90.81 214 LEU A CA 1
ATOM 1628 C C . LEU A 1 214 ? 4.277 1.496 -4.399 1.00 90.81 214 LEU A C 1
ATOM 1630 O O . LEU A 1 214 ? 4.053 1.553 -3.188 1.00 90.81 214 LEU A O 1
ATOM 1634 N N . GLY A 1 215 ? 5.441 1.881 -4.929 1.00 91.06 215 GLY A N 1
ATOM 1635 C CA . GLY A 1 215 ? 6.566 2.420 -4.162 1.00 91.06 215 GLY A CA 1
ATOM 1636 C C . GLY A 1 215 ? 6.194 3.679 -3.378 1.00 91.06 215 GLY A C 1
ATOM 1637 O O . GLY A 1 215 ? 6.388 3.745 -2.157 1.00 91.06 215 GLY A O 1
ATOM 1638 N N . ARG A 1 216 ? 5.557 4.643 -4.053 1.00 85.06 216 ARG A N 1
ATOM 1639 C CA . ARG A 1 216 ? 5.038 5.878 -3.446 1.00 85.06 216 ARG A CA 1
ATOM 1640 C C . ARG A 1 216 ? 4.040 5.594 -2.332 1.00 85.06 216 ARG A C 1
ATOM 1642 O O . ARG A 1 216 ? 4.152 6.190 -1.259 1.00 85.06 216 ARG A O 1
ATOM 1649 N N . GLU A 1 217 ? 3.101 4.678 -2.545 1.00 83.50 217 GLU A N 1
ATOM 1650 C CA . GLU A 1 217 ? 2.091 4.368 -1.535 1.00 83.50 217 GLU A CA 1
ATOM 1651 C C . GLU A 1 217 ? 2.691 3.657 -0.316 1.00 83.50 217 GLU A C 1
ATOM 1653 O O . GLU A 1 217 ? 2.390 4.014 0.824 1.00 83.50 217 GLU A O 1
ATOM 1658 N N . LEU A 1 218 ? 3.613 2.713 -0.523 1.00 88.94 218 LEU A N 1
ATOM 1659 C CA . LEU A 1 218 ? 4.344 2.061 0.568 1.00 88.94 218 LEU A CA 1
ATOM 1660 C C . LEU A 1 218 ? 5.177 3.063 1.378 1.00 88.94 218 LEU A C 1
ATOM 1662 O O . LEU A 1 218 ? 5.204 2.991 2.610 1.00 88.94 218 LEU A O 1
ATOM 1666 N N . ARG A 1 219 ? 5.809 4.035 0.707 1.00 86.81 219 ARG A N 1
ATOM 1667 C CA . ARG A 1 219 ? 6.541 5.121 1.371 1.00 86.81 219 ARG A CA 1
ATOM 1668 C C . ARG A 1 219 ? 5.603 6.009 2.183 1.00 86.81 219 ARG A C 1
ATOM 1670 O O . ARG A 1 219 ? 5.943 6.364 3.308 1.00 86.81 219 ARG A O 1
ATOM 1677 N N . ARG A 1 220 ? 4.414 6.330 1.669 1.00 79.56 220 ARG A N 1
ATOM 1678 C CA . ARG A 1 220 ? 3.409 7.096 2.419 1.00 79.56 220 ARG A CA 1
ATOM 1679 C C . ARG A 1 220 ? 2.902 6.337 3.653 1.00 79.56 220 ARG A C 1
ATOM 1681 O O . ARG A 1 220 ? 2.841 6.933 4.725 1.00 79.56 220 ARG A O 1
ATOM 1688 N N . VAL A 1 221 ? 2.650 5.023 3.550 1.00 83.00 221 VAL A N 1
ATOM 1689 C CA . VAL A 1 221 ? 2.325 4.173 4.717 1.00 83.00 221 VAL A CA 1
ATOM 1690 C C . VAL A 1 221 ? 3.439 4.231 5.751 1.00 83.00 221 VAL A C 1
ATOM 1692 O O . VAL A 1 221 ? 3.155 4.474 6.919 1.00 83.00 221 VAL A O 1
ATOM 1695 N N . ALA A 1 222 ? 4.702 4.076 5.349 1.00 83.31 222 ALA A N 1
ATOM 1696 C CA . ALA A 1 222 ? 5.820 4.202 6.280 1.00 83.31 222 ALA A CA 1
ATOM 1697 C C . ALA A 1 222 ? 5.883 5.599 6.925 1.00 83.31 222 ALA A C 1
ATOM 1699 O O . ALA A 1 222 ? 6.028 5.716 8.140 1.00 83.31 222 ALA A O 1
ATOM 1700 N N . ASN A 1 223 ? 5.705 6.660 6.137 1.00 76.94 223 ASN A N 1
ATOM 1701 C CA . ASN A 1 223 ? 5.774 8.041 6.614 1.00 76.94 223 ASN A CA 1
ATOM 1702 C C . ASN A 1 223 ? 4.630 8.424 7.561 1.00 76.94 223 ASN A C 1
ATOM 1704 O O . ASN A 1 223 ? 4.830 9.272 8.427 1.00 76.94 223 ASN A O 1
ATOM 1708 N N . ALA A 1 224 ? 3.464 7.779 7.476 1.00 74.56 224 ALA A N 1
ATOM 1709 C CA . ALA A 1 224 ? 2.384 7.986 8.443 1.00 74.56 224 ALA A CA 1
ATOM 1710 C C . ALA A 1 224 ? 2.820 7.648 9.885 1.00 74.56 224 ALA A C 1
ATOM 1712 O O . ALA A 1 224 ? 2.330 8.248 10.841 1.00 74.56 224 ALA A O 1
ATOM 1713 N N . TYR A 1 225 ? 3.774 6.725 10.038 1.00 76.56 225 TYR A N 1
ATOM 1714 C CA . TYR A 1 225 ? 4.357 6.322 11.320 1.00 76.56 225 TYR A CA 1
ATOM 1715 C C . TYR A 1 225 ? 5.620 7.104 11.709 1.00 76.56 225 TYR A C 1
ATOM 1717 O O . TYR A 1 225 ? 6.062 7.024 12.859 1.00 76.56 225 TYR A O 1
ATOM 1725 N N . ASN A 1 226 ? 6.213 7.841 10.770 1.00 74.19 226 ASN A N 1
ATOM 1726 C CA . ASN A 1 226 ? 7.416 8.626 11.014 1.00 74.19 226 ASN A CA 1
ATOM 1727 C C . ASN A 1 226 ? 7.053 9.898 11.786 1.00 74.19 226 ASN A C 1
ATOM 1729 O O . ASN A 1 226 ? 6.116 10.587 11.397 1.00 74.19 226 ASN A O 1
ATOM 1733 N N . ALA A 1 227 ? 7.752 10.209 12.879 1.00 62.84 227 ALA A N 1
ATOM 1734 C CA . ALA A 1 227 ? 7.471 11.425 13.637 1.00 62.84 227 ALA A CA 1
ATOM 1735 C C . ALA A 1 227 ? 7.633 12.659 12.743 1.00 62.84 227 ALA A C 1
ATOM 1737 O O . ALA A 1 227 ? 8.681 12.854 12.137 1.00 62.84 227 ALA A O 1
ATOM 1738 N N . SER A 1 228 ? 6.617 13.514 12.724 1.00 55.22 228 SER A N 1
ATOM 1739 C CA . SER A 1 228 ? 6.855 14.950 12.787 1.00 55.22 228 SER A CA 1
ATOM 1740 C C . SER A 1 228 ? 6.618 15.302 14.249 1.00 55.22 228 SER A C 1
ATOM 1742 O O . SER A 1 228 ? 5.564 14.944 14.785 1.00 55.22 228 SER A O 1
ATOM 1744 N N . TYR A 1 229 ? 7.585 15.895 14.946 1.00 43.72 229 TYR A N 1
ATOM 1745 C CA . TYR A 1 229 ? 7.399 16.339 16.330 1.00 43.72 229 TYR A CA 1
ATOM 1746 C C . TYR A 1 229 ? 6.403 17.510 16.380 1.00 43.72 229 TYR A C 1
ATOM 1748 O O . TYR A 1 229 ? 6.786 18.642 16.611 1.00 43.72 229 TYR A O 1
ATOM 1756 N N . GLY A 1 230 ? 5.114 17.249 16.137 1.00 39.12 230 GLY A N 1
ATOM 1757 C CA . GLY A 1 230 ? 3.997 18.160 16.393 1.00 39.12 230 GLY A CA 1
ATOM 1758 C C . GLY A 1 230 ? 4.131 19.598 15.878 1.00 39.12 230 GLY A C 1
ATOM 1759 O O . GLY A 1 230 ? 3.506 20.470 16.477 1.00 39.12 230 GLY A O 1
ATOM 1760 N N . SER A 1 231 ? 4.915 19.873 14.833 1.00 35.25 231 SER A N 1
ATOM 1761 C CA . SER A 1 231 ? 5.312 21.245 14.528 1.00 35.25 231 SER A CA 1
ATOM 1762 C C . SER A 1 231 ? 4.510 21.873 13.389 1.00 35.25 231 SER A C 1
ATOM 1764 O O . SER A 1 231 ? 4.272 21.308 12.321 1.00 35.25 231 SER A O 1
ATOM 1766 N N . ASN A 1 232 ? 4.072 23.090 13.678 1.00 40.88 232 ASN A N 1
ATOM 1767 C CA . ASN A 1 232 ? 3.622 24.101 12.739 1.00 40.88 232 ASN A CA 1
ATOM 1768 C C . ASN A 1 232 ? 4.734 24.366 11.698 1.00 40.88 232 ASN A C 1
ATOM 1770 O O . ASN A 1 232 ? 5.906 24.471 12.059 1.00 40.88 232 ASN A O 1
ATOM 1774 N N . LEU A 1 233 ? 4.339 24.520 10.426 1.00 41.31 233 LEU A N 1
ATOM 1775 C CA . LEU A 1 233 ? 5.173 24.883 9.264 1.00 41.31 233 LEU A CA 1
ATOM 1776 C C . LEU A 1 233 ? 6.167 26.036 9.511 1.00 41.31 233 LEU A C 1
ATOM 1778 O O . LEU A 1 233 ? 7.154 26.154 8.793 1.00 41.31 233 LEU A O 1
ATOM 1782 N N . MET A 1 234 ? 5.909 26.880 10.510 1.00 37.91 234 MET A N 1
ATOM 1783 C CA . MET A 1 234 ? 6.694 28.064 10.839 1.00 37.91 234 MET A CA 1
ATOM 1784 C C . MET A 1 234 ? 7.895 27.818 11.768 1.00 37.91 234 MET A C 1
ATOM 1786 O O . MET A 1 234 ? 8.680 28.750 11.924 1.00 37.91 234 MET A O 1
ATOM 1790 N N . THR A 1 235 ? 8.055 26.646 12.409 1.00 44.22 235 THR A N 1
ATOM 1791 C CA . THR A 1 235 ? 9.024 26.524 13.527 1.00 44.22 235 THR A CA 1
ATOM 1792 C C . THR A 1 235 ? 10.063 25.400 13.524 1.00 44.22 235 THR A C 1
ATOM 1794 O O . THR A 1 235 ? 10.966 25.536 14.338 1.00 44.22 235 THR A O 1
ATOM 1797 N N . ASP A 1 236 ? 10.063 24.354 12.682 1.00 47.78 236 ASP A N 1
ATOM 1798 C CA . ASP A 1 236 ? 10.997 23.231 12.951 1.00 47.78 236 ASP A CA 1
ATOM 1799 C C . ASP A 1 236 ? 11.688 22.530 11.777 1.00 47.78 236 ASP A C 1
ATOM 1801 O O . ASP A 1 236 ? 11.131 22.260 10.714 1.00 47.78 236 ASP A O 1
ATOM 1805 N N . CYS A 1 237 ? 12.922 22.131 12.089 1.00 42.09 237 CYS A N 1
ATOM 1806 C CA . CYS A 1 237 ? 13.763 21.180 11.384 1.00 42.09 237 CYS A CA 1
ATOM 1807 C C . CYS A 1 237 ? 13.112 19.782 11.343 1.00 42.09 237 CYS A C 1
ATOM 1809 O O . CYS A 1 237 ? 12.700 19.239 12.368 1.00 42.09 237 CYS A O 1
ATOM 1811 N N . TYR A 1 238 ? 13.074 19.164 10.160 1.00 47.66 238 TYR A N 1
ATOM 1812 C CA . TYR A 1 238 ? 12.551 17.814 9.920 1.00 47.66 238 TYR A CA 1
ATOM 1813 C C . TYR A 1 238 ? 13.358 16.726 10.662 1.00 47.66 238 TYR A C 1
ATOM 1815 O O . TYR A 1 238 ? 14.278 16.133 10.099 1.00 47.66 238 TYR A O 1
ATOM 1823 N N . ALA A 1 239 ? 13.019 16.424 11.917 1.00 54.09 239 ALA A N 1
ATOM 1824 C CA . ALA A 1 239 ? 13.604 15.301 12.649 1.00 54.09 239 ALA A CA 1
ATOM 1825 C C . ALA A 1 239 ? 12.772 14.023 12.438 1.00 54.09 239 ALA A C 1
ATOM 1827 O O . ALA A 1 239 ? 11.773 13.794 13.117 1.00 54.09 239 ALA A O 1
ATOM 1828 N N . SER A 1 240 ? 13.183 13.182 11.486 1.00 59.84 240 SER A N 1
ATOM 1829 C CA . SER A 1 240 ? 12.583 11.860 11.263 1.00 59.84 240 SER A CA 1
ATOM 1830 C C . SER A 1 240 ? 12.914 10.893 12.407 1.00 59.84 240 SER A C 1
ATOM 1832 O O . SER A 1 240 ? 14.083 10.745 12.761 1.00 59.84 240 SER A O 1
ATOM 1834 N N . ALA A 1 241 ? 11.922 10.159 12.919 1.00 66.12 241 ALA A N 1
ATOM 1835 C CA . ALA A 1 241 ? 12.131 9.099 13.913 1.00 66.12 241 ALA A CA 1
ATOM 1836 C C . ALA A 1 241 ? 12.820 7.849 13.334 1.00 66.12 241 ALA A C 1
ATOM 1838 O O . ALA A 1 241 ? 13.427 7.078 14.077 1.00 66.12 241 ALA A O 1
ATOM 1839 N N . PHE A 1 242 ? 12.696 7.623 12.024 1.00 75.75 242 PHE A N 1
ATOM 1840 C CA . PHE A 1 242 ? 13.420 6.583 11.292 1.00 75.75 242 PHE A CA 1
ATOM 1841 C C . PHE A 1 242 ? 13.553 6.945 9.810 1.00 75.75 242 PHE A C 1
ATOM 1843 O O . PHE A 1 242 ? 12.766 7.728 9.270 1.00 75.75 242 PHE A O 1
ATOM 1850 N N . THR A 1 243 ? 14.518 6.323 9.132 1.00 81.50 243 THR A N 1
ATOM 1851 C CA . THR A 1 243 ? 14.603 6.349 7.666 1.00 81.50 243 THR A CA 1
ATOM 1852 C C . THR A 1 243 ? 13.696 5.272 7.072 1.00 81.50 243 THR A C 1
ATOM 1854 O O . THR A 1 243 ? 13.719 4.121 7.502 1.00 81.50 243 THR A O 1
ATOM 1857 N N . ALA A 1 244 ? 12.868 5.628 6.089 1.00 85.19 244 ALA A N 1
ATOM 1858 C CA . ALA A 1 244 ? 12.014 4.679 5.376 1.00 85.19 244 ALA A CA 1
ATOM 1859 C C . ALA A 1 244 ? 12.555 4.458 3.961 1.00 85.19 244 ALA A C 1
ATOM 1861 O O . ALA A 1 244 ? 12.694 5.411 3.195 1.00 85.19 244 ALA A O 1
ATOM 1862 N N . SER A 1 245 ? 12.827 3.207 3.591 1.00 90.38 245 SER A N 1
ATOM 1863 C CA . SER A 1 245 ? 13.216 2.850 2.221 1.00 90.38 245 SER A CA 1
ATOM 1864 C C . SER A 1 245 ? 12.265 1.812 1.642 1.00 90.38 245 SER A C 1
ATOM 1866 O O . SER A 1 245 ? 11.771 0.937 2.356 1.00 90.38 245 SER A O 1
ATOM 1868 N N . VAL A 1 246 ? 12.007 1.928 0.341 1.00 94.00 246 VAL A N 1
ATOM 1869 C CA . VAL A 1 246 ? 11.193 0.982 -0.419 1.00 94.00 246 VAL A CA 1
ATOM 1870 C C . VAL A 1 246 ? 12.051 0.477 -1.567 1.00 94.00 246 VAL A C 1
ATOM 1872 O O . VAL A 1 246 ? 12.562 1.267 -2.356 1.00 94.00 246 VAL A O 1
ATOM 1875 N N . LEU A 1 247 ? 12.266 -0.833 -1.598 1.00 96.12 247 LEU A N 1
ATOM 1876 C CA . LEU A 1 247 ? 13.162 -1.504 -2.529 1.00 96.12 247 LEU A CA 1
ATOM 1877 C C . LEU A 1 247 ? 12.378 -2.565 -3.300 1.00 96.12 247 LEU A C 1
ATOM 1879 O O . LEU A 1 247 ? 11.752 -3.431 -2.689 1.00 96.12 247 LEU A O 1
ATOM 1883 N N . ALA A 1 248 ? 12.445 -2.533 -4.623 1.00 96.38 248 ALA A N 1
ATOM 1884 C CA . ALA A 1 248 ? 12.012 -3.621 -5.488 1.00 96.38 248 ALA A CA 1
ATOM 1885 C C . ALA A 1 248 ? 13.189 -4.551 -5.788 1.00 96.38 248 ALA A C 1
ATOM 1887 O O . ALA A 1 248 ? 14.302 -4.088 -6.025 1.00 96.38 248 ALA A O 1
ATOM 1888 N N . VAL A 1 249 ? 12.949 -5.860 -5.788 1.00 96.88 249 VAL A N 1
ATOM 1889 C CA . VAL A 1 249 ? 13.933 -6.846 -6.252 1.00 96.88 249 VAL A CA 1
ATOM 1890 C C . VAL A 1 249 ? 13.688 -7.109 -7.730 1.00 96.88 249 VAL A C 1
ATOM 1892 O O . VAL A 1 249 ? 12.619 -7.606 -8.088 1.00 96.88 249 VAL A O 1
ATOM 1895 N N . ASN A 1 250 ? 14.652 -6.747 -8.576 1.00 94.44 250 ASN A N 1
ATOM 1896 C CA . ASN A 1 250 ? 14.569 -6.981 -10.016 1.00 94.44 250 ASN A CA 1
ATOM 1897 C C . ASN A 1 250 ? 14.760 -8.474 -10.364 1.00 94.44 250 ASN A C 1
ATOM 1899 O O . ASN A 1 250 ? 15.133 -9.260 -9.487 1.00 94.44 250 ASN A O 1
ATOM 1903 N N . PRO A 1 251 ? 14.500 -8.892 -11.618 1.00 94.19 251 PRO A N 1
ATOM 1904 C CA . PRO A 1 251 ? 14.627 -10.298 -12.022 1.00 94.19 251 PRO A CA 1
ATOM 1905 C C . PRO A 1 251 ? 16.026 -10.894 -11.813 1.00 94.19 251 PRO A C 1
ATOM 1907 O O . PRO A 1 251 ? 16.155 -12.094 -11.587 1.00 94.19 251 PRO A O 1
ATOM 1910 N N . ASP A 1 252 ? 17.055 -10.049 -11.804 1.00 92.19 252 ASP A N 1
ATOM 1911 C CA . ASP A 1 252 ? 18.448 -10.433 -11.567 1.00 92.19 252 ASP A CA 1
ATOM 1912 C C . ASP A 1 252 ? 18.809 -10.490 -10.064 1.00 92.19 252 ASP A C 1
ATOM 1914 O O . ASP A 1 252 ? 19.944 -10.795 -9.701 1.00 92.19 252 ASP A O 1
ATOM 1918 N N . GLY A 1 253 ? 17.861 -10.197 -9.167 1.00 92.69 253 GLY A N 1
ATOM 1919 C CA . GLY A 1 253 ? 18.043 -10.242 -7.714 1.00 92.69 253 GLY A CA 1
ATOM 1920 C C . GLY A 1 253 ? 18.592 -8.958 -7.083 1.00 92.69 253 GLY A C 1
ATOM 1921 O O . GLY A 1 253 ? 18.794 -8.918 -5.867 1.00 92.69 253 GLY A O 1
ATOM 1922 N N . TRP A 1 254 ? 18.801 -7.896 -7.862 1.00 93.00 254 TRP A N 1
ATOM 1923 C CA . TRP A 1 254 ? 19.291 -6.609 -7.368 1.00 93.00 254 TRP A CA 1
ATOM 1924 C C . TRP A 1 254 ? 18.173 -5.766 -6.761 1.00 93.00 254 TRP A C 1
ATOM 1926 O O . TRP A 1 254 ? 17.027 -5.785 -7.212 1.00 93.00 254 TRP A O 1
ATOM 1936 N N . HIS A 1 255 ? 18.521 -4.988 -5.737 1.00 93.88 255 HIS A N 1
ATOM 1937 C CA . HIS A 1 255 ? 17.608 -4.030 -5.124 1.00 93.88 255 HIS A CA 1
ATOM 1938 C C . HIS A 1 255 ? 17.611 -2.708 -5.896 1.00 93.88 255 HIS A C 1
ATOM 1940 O O . HIS A 1 255 ? 18.655 -2.079 -6.057 1.00 93.88 255 HIS A O 1
ATOM 1946 N N . VAL A 1 256 ? 16.426 -2.263 -6.302 1.00 93.06 256 VAL A N 1
ATOM 1947 C CA . VAL A 1 256 ? 16.174 -0.975 -6.952 1.00 93.06 256 VAL A CA 1
ATOM 1948 C C . VAL A 1 256 ? 15.295 -0.140 -6.026 1.00 93.06 256 VAL A C 1
ATOM 1950 O O . VAL A 1 256 ? 14.275 -0.628 -5.542 1.00 93.06 256 VAL A O 1
ATOM 1953 N N . SER A 1 257 ? 15.682 1.105 -5.746 1.00 92.94 257 SER A N 1
ATOM 1954 C CA . SER A 1 257 ? 14.821 2.016 -4.983 1.00 92.94 257 SER A CA 1
ATOM 1955 C C . SER A 1 257 ? 13.631 2.441 -5.836 1.00 92.94 257 SER A C 1
ATOM 1957 O O . SER A 1 257 ? 13.824 2.869 -6.972 1.00 92.94 257 SER A O 1
ATOM 1959 N N . ILE A 1 258 ? 12.430 2.363 -5.262 1.00 90.56 258 ILE A N 1
ATOM 1960 C CA . ILE A 1 258 ? 11.161 2.774 -5.889 1.00 90.56 258 ILE A CA 1
ATOM 1961 C C . ILE A 1 258 ? 10.394 3.774 -5.029 1.00 90.56 258 ILE A C 1
ATOM 1963 O O . ILE A 1 258 ? 10.798 3.994 -3.860 1.00 90.56 258 ILE A O 1
#

Sequence (258 aa):
MPRAATKKRPTSRIEALQAIIDTPCTDPKCQAAGVCGHAGEKEAARTQLARILGNVKARQDQAGESGGDAEPGLFGSEEYRAAWAKIMERGYDDHGNQWWVGAKHRQASHAGPVTYAQAIRQDIKMARRAGRFPLVDPADGAAALSVQAVELFRFDPIGQAPAEIKISVRKDGGGVHITVKDIPLAWGWITEEHAGQGGKKYTNYRVTAELEELGRELRRVANAYNASYGSNLMTDCYASAFTASVLAVNPDGWHVSI

Organism: Streptomyces violaceusniger (strain Tu 4113) (NCBI:txid653045)

pLDDT: mean 70.78, std 17.25, range [34.31, 97.25]

Radius of gyration: 20.98 Å; chains: 1; bounding box: 70×46×57 Å

Foldseek 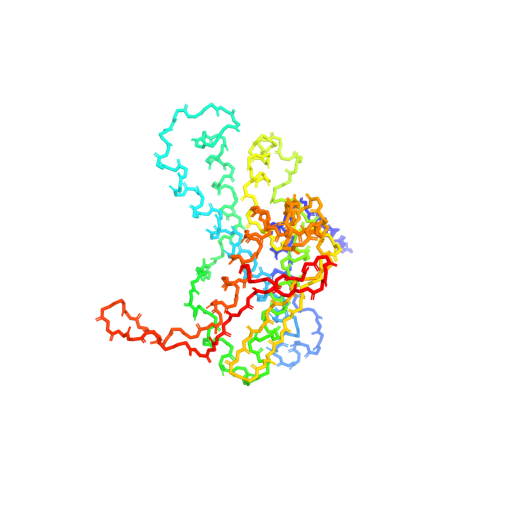3Di:
DDDDPPPDDDQALLSVLVCLLPPDQPDPVCVVVVHRPCPLVNVLSLLLLLLLLVLLVVQLVVLVVVDCPDDPLDRNYPLLVVVSVVSNVSRDDPPPRDQDFQLCQVVVVVVPPPDLQVSLVSNLVSLLVSLVHQNDRCVPVSCVSSSVVVVVSCSRLSNVADPQWDWHWDDDDQAIEIEIEPHDCVQFWDWDWDQDDPRDIDTDTDTDPSNVVVLVVSVSSSRSNWDDPPDDPPDDDDDTSGHYWYWYQDPVRDTDTD

Secondary structure (DSSP, 8-state):
-------PPP-SHHHHHHHHHH-----HHHHHHTS-TTHHHHHHHHHHHHHHHHHHHHHHHHHHTS-S-PPTTSTT-HHHHHHHHHHHHHH--TT-----TTTTHHHHHTT-SS-HHHHHHHHHHHHHHHTTS-SS-TTSTTTHHHH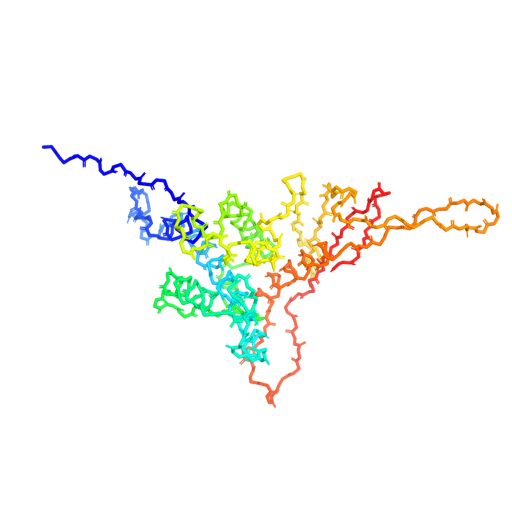HHHHHTTS-HHHHS-TT-EEEEEEETTEEEEEEES--HHHHEEEEEEE-TTS-EEEEEEEPHHHHHHHHHHHHHHHHHSPP-S--TTT-----SSEEEEEEE-TTS-EEE-